Protein AF-A0A7R9J6M2-F1 (afdb_monomer)

Foldseek 3Di:
DDDDPDDDDQDPVRDDPPVVVVVVVVVVVVVVLVVVLVCLVVPPPPNSVVVNVVSVVVVVVVVVVVVVVVVVVVVVVVVVVVVVVVVVVVVVVVVVVVVVVVVVVVVVVVVVVVVVVVVVVVVVVVVVVVVVVVVVVVVVVVVVVDDDDDDDDDDDDPDPVVVVVVVVVVVVVVVVVVVVVVVVVVVVVVPPPDDD

Solvent-accessible surface area (backbone atoms only — not comparable to full-atom values): 11559 Å² total; per-residue (Å²): 135,83,80,79,79,73,88,80,65,63,46,102,81,70,47,83,50,69,66,64,55,58,55,50,53,51,55,52,51,52,49,53,52,53,52,53,53,48,50,40,68,74,71,38,67,91,62,21,60,60,57,48,50,56,52,48,54,52,50,52,51,51,51,53,51,50,51,53,51,50,52,52,51,49,53,51,51,53,50,54,51,51,53,52,50,53,52,50,52,51,52,50,52,55,50,50,54,48,52,50,56,52,51,51,51,52,53,55,51,50,51,52,51,52,48,54,52,50,51,52,53,52,53,52,51,52,52,54,52,52,53,51,54,52,56,50,53,54,54,54,54,55,56,75,74,66,84,84,81,81,92,84,84,91,77,83,81,78,54,74,70,64,56,52,54,58,52,51,54,52,53,52,56,54,53,56,53,55,56,54,51,54,55,53,53,60,63,60,72,71,74,77,86,80,85,133

Organism: Timema californicum (NCBI:txid61474)

Secondary structure (DSSP, 8-state):
-----------TT-PPPTHHHHHHHHHHHHHHHHHHHHHHHHH-GGGHHHHHHHHHHHHHHHHHHHHHHHHHHHHHHHHHHHHHHHHHHHHHHHHHHHHHHHHHHHHHHHHHHHHHHHHHHHHHHHHHHHHHHHHHHHHHHHHTT---S----------HHHHHHHHHHHHHHHHHHHHHHHHHHHHHTTSSS---

pLDDT: mean 71.14, std 21.01, range [34.66, 98.06]

Mean predicted aligned error: 19.39 Å

Structure (mmCIF, N/CA/C/O backbone):
data_AF-A0A7R9J6M2-F1
#
_entry.id   AF-A0A7R9J6M2-F1
#
loop_
_atom_site.group_PDB
_atom_site.id
_atom_site.type_symbol
_atom_site.label_atom_id
_atom_site.label_alt_id
_atom_site.label_comp_id
_atom_site.label_asym_id
_atom_site.label_entity_id
_atom_site.label_seq_id
_atom_site.pdbx_PDB_ins_code
_atom_site.Cartn_x
_atom_site.Cartn_y
_atom_site.Cartn_z
_atom_site.occupancy
_atom_site.B_iso_or_equiv
_atom_site.auth_seq_id
_atom_site.auth_comp_id
_atom_site.auth_asym_id
_atom_site.auth_atom_id
_atom_site.pdbx_PDB_model_num
ATOM 1 N N . MET A 1 1 ? -9.834 5.443 -30.709 1.00 34.75 1 MET A N 1
ATOM 2 C CA . MET A 1 1 ? -8.702 5.581 -29.772 1.00 34.75 1 MET A CA 1
ATOM 3 C C . MET A 1 1 ? -9.234 6.302 -28.550 1.00 34.75 1 MET A C 1
ATOM 5 O O . MET A 1 1 ? -9.622 7.460 -28.645 1.00 34.75 1 MET A O 1
ATOM 9 N N . GLU A 1 2 ? -9.434 5.552 -27.476 1.00 38.59 2 GLU A N 1
ATOM 10 C CA . GLU A 1 2 ? -10.060 6.009 -26.237 1.00 38.59 2 GLU A CA 1
ATOM 11 C C . GLU A 1 2 ? -9.074 6.918 -25.489 1.00 38.59 2 GLU A C 1
ATOM 13 O O . GLU A 1 2 ? -7.898 6.582 -25.361 1.00 38.59 2 GLU A O 1
ATOM 18 N N . ARG A 1 3 ? -9.514 8.115 -25.081 1.00 38.69 3 ARG A N 1
ATOM 19 C CA . ARG A 1 3 ? -8.667 9.056 -24.336 1.00 38.69 3 ARG A CA 1
ATOM 20 C C . ARG A 1 3 ? -8.387 8.461 -22.960 1.00 38.69 3 ARG A C 1
ATOM 22 O O . ARG A 1 3 ? -9.299 8.386 -22.140 1.00 38.69 3 ARG A O 1
ATOM 29 N N . VAL A 1 4 ? -7.138 8.071 -22.715 1.00 43.59 4 VAL A N 1
ATOM 30 C CA . VAL A 1 4 ? -6.638 7.760 -21.372 1.00 43.59 4 VAL A CA 1
ATOM 31 C C . VAL A 1 4 ? -6.891 8.996 -20.508 1.00 43.59 4 VAL A C 1
ATOM 33 O O . VAL A 1 4 ? -6.355 10.070 -20.779 1.00 43.59 4 VAL A O 1
ATOM 36 N N . LYS A 1 5 ? -7.782 8.873 -19.520 1.00 45.53 5 LYS A N 1
ATOM 37 C CA . LYS A 1 5 ? -7.987 9.904 -18.501 1.00 45.53 5 LYS A CA 1
ATOM 38 C C . LYS A 1 5 ? -6.683 10.024 -17.715 1.00 45.53 5 LYS A C 1
ATOM 40 O O . LYS A 1 5 ? -6.349 9.128 -16.952 1.00 45.53 5 LYS A O 1
ATOM 45 N N . THR A 1 6 ? -5.948 11.109 -17.920 1.00 51.25 6 THR A N 1
ATOM 46 C CA . THR A 1 6 ? -4.831 11.497 -17.055 1.00 51.25 6 THR A CA 1
ATOM 47 C C . THR A 1 6 ? -5.370 11.769 -15.656 1.00 51.25 6 THR A C 1
ATOM 49 O O . THR A 1 6 ? -6.321 12.544 -15.517 1.00 51.25 6 THR A O 1
ATOM 52 N N . CYS A 1 7 ? -4.793 11.113 -14.647 1.00 47.81 7 CYS A N 1
ATOM 53 C CA . CYS A 1 7 ? -5.157 11.266 -13.243 1.00 47.81 7 CYS A CA 1
ATOM 54 C C . CYS A 1 7 ? -5.196 12.753 -12.859 1.00 47.81 7 CYS A C 1
ATOM 56 O O . CYS A 1 7 ? -4.185 13.450 -12.886 1.00 47.81 7 CYS A O 1
ATOM 58 N N . GLN A 1 8 ? -6.388 13.240 -12.526 1.00 49.91 8 GLN A N 1
ATOM 59 C CA . GLN A 1 8 ? -6.607 14.516 -11.853 1.00 49.91 8 GLN A CA 1
ATOM 60 C C . GLN A 1 8 ? -7.215 14.200 -10.486 1.00 49.91 8 GLN A C 1
ATOM 62 O O . GLN A 1 8 ? -8.379 14.490 -10.229 1.00 49.91 8 GLN A O 1
ATOM 67 N N . GLU A 1 9 ? -6.438 13.564 -9.612 1.00 47.78 9 GLU A N 1
ATOM 68 C CA . GLU A 1 9 ? -6.689 13.674 -8.178 1.00 47.78 9 GLU A CA 1
ATOM 69 C C . GLU A 1 9 ? -5.779 14.781 -7.652 1.00 47.78 9 GLU A C 1
ATOM 71 O O . GLU A 1 9 ? -4.552 14.700 -7.699 1.00 47.78 9 GLU A O 1
ATOM 76 N N . LEU A 1 10 ? -6.405 15.890 -7.264 1.00 50.28 10 LEU A N 1
ATOM 77 C CA . LEU A 1 10 ? -5.749 16.958 -6.526 1.00 50.28 10 LEU A CA 1
ATOM 78 C C . LEU A 1 10 ? -5.397 16.402 -5.143 1.00 50.28 10 LEU A C 1
ATOM 80 O O . LEU A 1 10 ? -6.258 15.799 -4.500 1.00 50.28 10 LEU A O 1
ATOM 84 N N . ASN A 1 11 ? -4.176 16.641 -4.659 1.00 52.09 11 ASN A N 1
ATOM 85 C CA . ASN A 1 11 ? -3.883 16.429 -3.241 1.00 52.09 11 ASN A CA 1
ATOM 86 C C . ASN A 1 11 ? -4.865 17.259 -2.384 1.00 52.09 11 ASN A C 1
ATOM 88 O O . ASN A 1 11 ? -5.438 18.244 -2.863 1.00 52.09 11 ASN A O 1
ATOM 92 N N . HIS A 1 12 ? -5.045 16.901 -1.108 1.00 56.34 12 HIS A N 1
ATOM 93 C C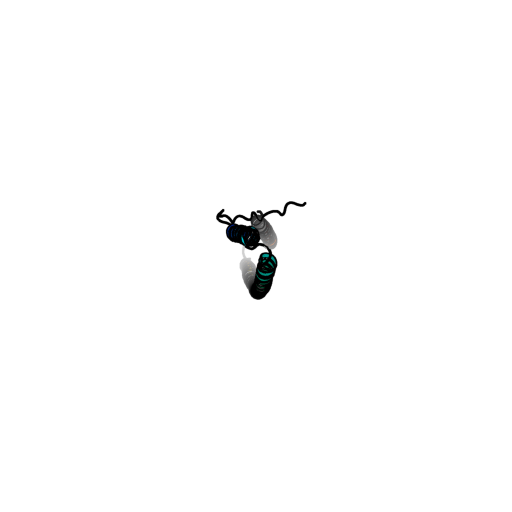A . HIS A 1 12 ? -5.933 17.606 -0.161 1.00 56.34 12 HIS A CA 1
ATOM 94 C C . HIS A 1 12 ? -5.669 19.131 -0.061 1.00 56.34 12 HIS A C 1
ATOM 96 O O . HIS A 1 12 ? -6.519 19.885 0.408 1.00 56.34 12 HIS A O 1
ATOM 102 N N . ASP A 1 13 ? -4.501 19.570 -0.524 1.00 60.19 13 ASP A N 1
ATOM 103 C CA . ASP A 1 13 ? -3.933 20.916 -0.561 1.00 60.19 13 ASP A CA 1
ATOM 104 C C . ASP A 1 13 ? -3.931 21.574 -1.965 1.00 60.19 13 ASP A C 1
ATOM 106 O O . ASP A 1 13 ? -3.409 22.675 -2.135 1.00 60.19 13 ASP A O 1
ATOM 110 N N . GLY A 1 14 ? -4.544 20.951 -2.979 1.00 57.00 14 GLY A N 1
ATOM 111 C CA . GLY A 1 14 ? -4.739 21.551 -4.309 1.00 57.00 14 GLY A CA 1
ATOM 112 C C . GLY A 1 14 ? -3.475 21.650 -5.174 1.00 57.00 14 GLY A C 1
ATOM 113 O O . GLY A 1 14 ? -3.485 22.329 -6.203 1.00 57.00 14 GLY A O 1
ATOM 114 N N . THR A 1 15 ? -2.386 20.988 -4.782 1.00 59.69 15 THR A N 1
ATOM 115 C CA . THR A 1 15 ? -1.140 20.927 -5.552 1.00 59.69 15 THR A CA 1
ATOM 116 C C . THR A 1 15 ? -1.187 19.831 -6.624 1.00 59.69 15 THR A C 1
ATOM 118 O O . THR A 1 15 ? -1.831 18.794 -6.467 1.00 59.69 15 THR A O 1
ATOM 121 N N . ILE A 1 16 ? -0.521 20.092 -7.756 1.00 55.50 16 ILE A N 1
ATOM 122 C CA . ILE A 1 16 ? -0.406 19.169 -8.895 1.00 55.50 16 ILE A CA 1
ATOM 123 C C . ILE A 1 16 ? 0.341 17.909 -8.439 1.00 55.50 16 ILE A C 1
ATOM 125 O O . ILE A 1 16 ? 1.440 18.020 -7.893 1.00 55.50 16 ILE A O 1
ATOM 129 N N . CYS A 1 17 ? -0.246 16.736 -8.700 1.00 57.28 17 CYS A N 1
ATOM 130 C CA . CYS A 1 17 ? 0.319 15.429 -8.366 1.00 57.28 17 CYS A CA 1
ATOM 131 C C . CYS A 1 17 ? 1.767 15.305 -8.880 1.00 57.28 17 CYS A C 1
ATOM 133 O O . CYS A 1 17 ? 2.058 15.626 -10.038 1.00 57.28 17 CYS A O 1
ATOM 135 N N . GLU A 1 18 ? 2.680 14.845 -8.022 1.00 56.97 18 GLU A N 1
ATOM 136 C CA . GLU A 1 18 ? 4.109 14.682 -8.322 1.00 56.97 18 GLU A CA 1
ATOM 137 C C . GLU A 1 18 ? 4.351 13.757 -9.530 1.00 56.97 18 GLU A C 1
ATOM 139 O O . GLU A 1 18 ? 5.291 13.972 -10.298 1.00 56.97 18 GLU A O 1
ATOM 144 N N . GLU A 1 19 ? 3.415 12.838 -9.796 1.00 60.84 19 GLU A N 1
ATOM 145 C CA . GLU A 1 19 ? 3.343 12.002 -11.004 1.00 60.84 19 GLU A CA 1
ATOM 146 C C . GLU A 1 19 ? 3.430 12.810 -12.309 1.00 60.84 19 GLU A C 1
ATOM 148 O O . GLU A 1 19 ? 4.024 12.353 -13.285 1.00 60.84 19 GLU A O 1
ATOM 153 N N . SER A 1 20 ? 2.924 14.049 -12.331 1.00 63.53 20 SER A N 1
ATOM 154 C CA . SER A 1 20 ? 3.018 14.927 -13.506 1.00 63.53 20 SER A CA 1
ATOM 155 C C . SER A 1 20 ? 4.460 15.312 -13.857 1.00 63.53 20 SER A C 1
ATOM 157 O O . SER A 1 20 ? 4.731 15.668 -15.002 1.00 63.53 20 SER A O 1
ATOM 159 N N . ARG A 1 21 ? 5.402 15.270 -12.902 1.00 68.06 21 ARG A N 1
ATOM 160 C CA . ARG A 1 21 ? 6.833 15.488 -13.185 1.00 68.06 21 ARG A CA 1
ATOM 161 C C . ARG A 1 21 ? 7.479 14.229 -13.748 1.00 68.06 21 ARG A C 1
ATOM 163 O O . ARG A 1 21 ? 8.230 14.330 -14.710 1.00 68.06 21 ARG A O 1
ATOM 170 N N . THR A 1 22 ? 7.142 13.063 -13.204 1.00 71.25 22 THR A N 1
ATOM 171 C CA . THR A 1 22 ? 7.617 11.766 -13.707 1.00 71.25 22 THR A CA 1
ATOM 172 C C . THR A 1 22 ? 7.198 11.550 -15.161 1.00 71.25 22 THR A C 1
ATOM 174 O O . THR A 1 22 ? 8.015 11.139 -15.979 1.00 71.25 22 THR A O 1
ATOM 177 N N . LEU A 1 23 ? 5.962 11.920 -15.517 1.00 71.12 23 LEU A N 1
ATOM 178 C CA . LEU A 1 23 ? 5.476 11.866 -16.900 1.00 71.12 23 LEU A CA 1
ATOM 179 C C . LEU A 1 23 ? 6.276 12.772 -17.852 1.00 71.12 23 LEU A C 1
ATOM 181 O O . LEU A 1 23 ? 6.598 12.350 -18.958 1.00 71.12 23 LEU A O 1
ATOM 185 N N . LYS A 1 24 ? 6.676 13.973 -17.414 1.00 77.88 24 LYS A N 1
ATOM 186 C CA . LYS A 1 24 ? 7.530 14.869 -18.218 1.00 77.88 24 LYS A CA 1
ATOM 187 C C . LYS A 1 24 ? 8.924 14.298 -18.462 1.00 77.88 24 LYS A C 1
ATOM 189 O O . LYS A 1 24 ? 9.440 14.408 -19.566 1.00 77.88 24 LYS A O 1
ATOM 194 N N . ILE A 1 25 ? 9.516 13.647 -17.460 1.00 83.06 25 ILE A N 1
ATOM 195 C CA . ILE A 1 25 ? 10.833 13.008 -17.608 1.00 83.06 25 ILE A CA 1
ATOM 196 C C . ILE A 1 25 ? 10.777 11.891 -18.663 1.00 83.06 25 ILE A C 1
ATOM 198 O O . ILE A 1 25 ? 11.726 11.712 -19.424 1.00 83.06 25 ILE A O 1
ATOM 202 N N . LEU A 1 26 ? 9.658 11.163 -18.758 1.00 79.62 26 LEU A N 1
ATOM 203 C CA . LEU A 1 26 ? 9.463 10.140 -19.790 1.00 79.62 26 LEU A CA 1
ATOM 204 C C . LEU A 1 26 ? 9.354 10.744 -21.199 1.00 79.62 26 LEU A C 1
ATOM 206 O O . LEU A 1 26 ? 9.941 10.203 -22.137 1.00 79.62 26 LEU A O 1
ATOM 210 N N . GLU A 1 27 ? 8.660 11.875 -21.352 1.00 81.38 27 GLU A N 1
ATOM 211 C CA . GLU A 1 27 ? 8.592 12.620 -22.621 1.00 81.38 27 GLU A CA 1
ATOM 212 C C . GLU A 1 27 ? 9.976 13.145 -23.051 1.00 81.38 27 GLU A C 1
ATOM 214 O O . GLU A 1 27 ? 10.357 13.058 -24.224 1.00 81.38 27 GLU A O 1
ATOM 219 N N . GLU A 1 28 ? 10.770 13.636 -22.096 1.00 86.19 28 GLU A N 1
ATOM 220 C CA . GLU A 1 28 ? 12.150 14.077 -22.325 1.00 86.19 28 GLU A CA 1
ATOM 221 C C . GLU A 1 28 ? 13.059 12.906 -22.735 1.00 86.19 28 GLU A C 1
ATOM 223 O O . GLU A 1 28 ? 13.793 13.011 -23.719 1.00 86.19 28 GLU A O 1
ATOM 228 N N . LEU A 1 29 ? 12.964 11.759 -22.053 1.00 83.38 29 LEU A N 1
ATOM 229 C CA . LEU A 1 29 ? 13.688 10.532 -22.414 1.00 83.38 29 LEU A CA 1
ATOM 230 C C . LEU A 1 29 ? 13.336 10.057 -23.826 1.00 83.38 29 LEU A C 1
ATOM 232 O O . LEU A 1 29 ? 14.231 9.751 -24.616 1.00 83.38 29 LEU A O 1
ATOM 236 N N . GLN A 1 30 ? 12.047 10.041 -24.173 1.00 83.25 30 GLN A N 1
ATOM 237 C CA . GLN A 1 30 ? 11.590 9.676 -25.513 1.00 83.25 30 GLN A CA 1
ATOM 238 C C . GLN A 1 30 ? 12.199 10.595 -26.580 1.00 83.25 30 GLN A C 1
ATOM 240 O O . GLN A 1 30 ? 12.662 10.121 -27.622 1.00 83.25 30 GLN A O 1
ATOM 245 N N . THR A 1 31 ? 12.234 11.898 -26.305 1.00 86.81 31 THR A N 1
ATOM 246 C CA . THR A 1 31 ? 12.814 12.901 -27.204 1.00 86.81 31 THR A CA 1
ATOM 247 C C . THR A 1 31 ? 14.315 12.678 -27.382 1.00 86.81 31 THR A C 1
ATOM 249 O O . THR A 1 31 ? 14.799 12.618 -28.511 1.00 86.81 31 THR A O 1
ATOM 252 N N . LEU A 1 32 ? 15.052 12.444 -26.293 1.00 86.94 32 LEU A N 1
ATOM 253 C CA . LEU A 1 32 ? 16.493 12.179 -26.332 1.00 86.94 32 LEU A CA 1
ATOM 254 C C . LEU A 1 32 ? 16.844 10.912 -27.121 1.00 86.94 32 LEU A C 1
ATOM 256 O O . LEU A 1 32 ? 17.821 10.902 -27.879 1.00 86.94 32 LEU A O 1
ATOM 260 N N . TYR A 1 33 ? 16.049 9.850 -26.972 1.00 85.00 33 TYR A N 1
ATOM 261 C CA . TYR A 1 33 ? 16.213 8.624 -27.749 1.00 85.00 33 TYR A CA 1
ATOM 262 C C . TYR A 1 33 ? 15.954 8.867 -29.241 1.00 85.00 33 TYR A C 1
ATOM 264 O O . TYR A 1 33 ? 16.773 8.483 -30.078 1.00 85.00 33 TYR A O 1
ATOM 272 N N . ALA A 1 34 ? 14.876 9.576 -29.588 1.00 83.81 34 ALA A N 1
ATOM 273 C CA . ALA A 1 34 ? 14.571 9.917 -30.976 1.00 83.81 34 ALA A CA 1
ATOM 274 C C . ALA A 1 34 ? 15.671 10.783 -31.619 1.00 83.81 34 ALA A C 1
ATOM 276 O O . ALA A 1 34 ? 16.111 10.506 -32.736 1.00 83.81 34 ALA A O 1
ATOM 277 N N . GLU A 1 35 ? 16.173 11.788 -30.900 1.00 87.31 35 GLU A N 1
ATOM 278 C CA . GLU A 1 35 ? 17.262 12.652 -31.363 1.00 87.31 35 GLU A CA 1
ATOM 279 C C . GLU A 1 35 ? 18.575 11.894 -31.553 1.00 87.31 35 GLU A C 1
ATOM 281 O O . GLU A 1 35 ? 19.296 12.126 -32.524 1.00 87.31 35 GLU A O 1
ATOM 286 N N . ARG A 1 36 ? 18.905 10.972 -30.643 1.00 84.19 36 ARG A N 1
ATOM 287 C CA . ARG A 1 36 ? 20.117 10.156 -30.756 1.00 84.19 36 ARG A CA 1
ATOM 288 C C . ARG A 1 36 ? 20.057 9.213 -31.951 1.00 84.19 36 ARG A C 1
ATOM 290 O O . ARG A 1 36 ? 21.065 9.058 -32.631 1.00 84.19 36 ARG A O 1
ATOM 297 N N . LEU A 1 37 ? 18.893 8.628 -32.223 1.00 83.31 37 LEU A N 1
ATOM 298 C CA . LEU A 1 37 ? 18.692 7.773 -33.388 1.00 83.31 37 LEU A CA 1
ATOM 299 C C . LEU A 1 37 ? 18.808 8.569 -34.694 1.00 83.31 37 LEU A C 1
ATOM 301 O O . LEU A 1 37 ? 19.478 8.128 -35.623 1.00 83.31 37 LEU A O 1
ATOM 305 N N . LYS A 1 38 ? 18.226 9.773 -34.718 1.00 84.12 38 LYS A N 1
ATOM 306 C CA . LYS A 1 38 ? 18.318 10.695 -35.851 1.00 84.12 38 LYS A CA 1
ATOM 307 C C . LYS A 1 38 ? 19.764 11.106 -36.144 1.00 84.12 38 LYS A C 1
ATOM 309 O O . LYS A 1 38 ? 20.169 11.073 -37.295 1.00 84.12 38 LYS A O 1
ATOM 314 N N . ARG A 1 39 ? 20.568 11.407 -35.116 1.00 83.88 39 ARG A N 1
ATOM 315 C CA . ARG A 1 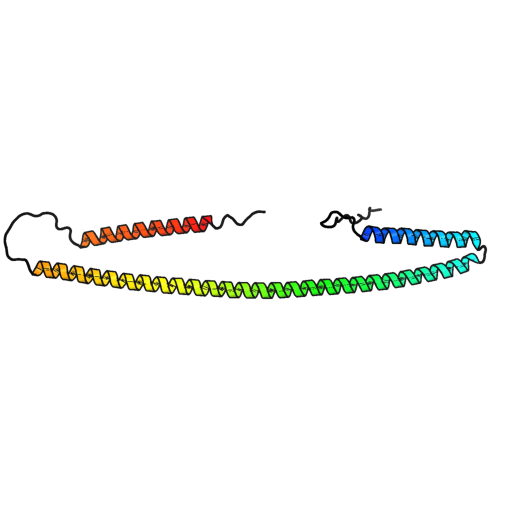39 ? 22.006 11.698 -35.289 1.00 83.88 39 ARG A CA 1
ATOM 316 C C . ARG A 1 39 ? 22.769 10.527 -35.911 1.00 83.88 39 ARG A C 1
ATOM 318 O O . ARG A 1 39 ? 23.587 10.742 -36.793 1.00 83.88 39 ARG A O 1
ATOM 325 N N . ILE A 1 40 ? 22.477 9.292 -35.491 1.00 83.25 40 ILE A N 1
ATOM 326 C CA . ILE A 1 40 ? 23.094 8.092 -36.084 1.00 83.25 40 ILE A CA 1
ATOM 327 C C . ILE A 1 40 ? 22.694 7.952 -37.562 1.00 83.25 40 ILE A C 1
ATOM 329 O O . ILE A 1 40 ? 23.550 7.652 -38.390 1.00 83.25 40 ILE A O 1
ATOM 333 N N . ASP A 1 41 ? 21.427 8.205 -37.900 1.00 80.19 41 ASP A N 1
ATOM 334 C CA . ASP A 1 41 ? 20.941 8.157 -39.286 1.00 80.19 41 ASP A CA 1
ATOM 335 C C . ASP A 1 41 ? 21.558 9.269 -40.163 1.00 80.19 41 ASP A C 1
ATOM 337 O O . ASP A 1 41 ? 21.879 9.020 -41.326 1.00 80.19 41 ASP A O 1
ATOM 341 N N . ASP A 1 42 ? 21.766 10.466 -39.603 1.00 80.38 42 ASP A N 1
ATOM 342 C CA . ASP A 1 42 ? 22.311 11.633 -40.309 1.00 80.38 42 ASP A CA 1
ATOM 343 C C . ASP A 1 42 ? 23.847 11.558 -40.499 1.00 80.38 42 ASP A C 1
ATOM 345 O O . ASP A 1 42 ? 24.369 12.060 -41.496 1.00 80.38 42 ASP A O 1
ATOM 349 N N . GLU A 1 43 ? 24.588 10.932 -39.571 1.00 77.38 43 GLU A N 1
ATOM 350 C CA . GLU A 1 43 ? 26.064 10.984 -39.525 1.00 77.38 43 GLU A CA 1
ATOM 351 C C . GLU A 1 43 ? 26.774 9.704 -40.010 1.00 77.38 43 GLU A C 1
ATOM 353 O O . GLU A 1 43 ? 27.921 9.781 -40.454 1.00 77.38 43 GLU A O 1
ATOM 358 N N . ALA A 1 44 ? 26.148 8.521 -39.931 1.00 68.69 44 ALA A N 1
ATOM 359 C CA . ALA A 1 44 ? 26.906 7.261 -39.945 1.00 68.69 44 ALA A CA 1
ATOM 360 C C . ALA A 1 44 ? 26.936 6.468 -41.273 1.00 68.69 44 ALA A C 1
ATOM 362 O O . ALA A 1 44 ? 27.638 5.458 -41.359 1.00 68.69 44 ALA A O 1
ATOM 363 N N . GLY A 1 45 ? 26.247 6.894 -42.337 1.00 70.31 45 GLY A N 1
ATOM 364 C CA . GLY A 1 45 ? 26.296 6.200 -43.638 1.00 70.31 45 GLY A CA 1
ATOM 365 C C . GLY A 1 45 ? 26.039 4.678 -43.539 1.00 70.31 45 GLY A C 1
ATOM 366 O O . GLY A 1 45 ? 25.218 4.232 -42.742 1.00 70.31 45 GLY A O 1
ATOM 367 N N . GLY A 1 46 ? 26.744 3.856 -44.332 1.00 67.81 46 GLY A N 1
ATOM 368 C CA . GLY A 1 46 ? 26.551 2.392 -44.373 1.00 67.81 46 GLY A CA 1
ATOM 369 C C . GLY A 1 46 ? 26.885 1.630 -43.076 1.00 67.81 46 GLY A C 1
ATOM 370 O O . GLY A 1 46 ? 26.349 0.544 -42.870 1.00 67.81 46 GLY A O 1
ATOM 371 N N . ASP A 1 47 ? 27.704 2.206 -42.189 1.00 71.94 47 ASP A N 1
ATOM 372 C CA . ASP A 1 47 ? 28.087 1.625 -40.885 1.00 71.94 47 ASP A CA 1
ATOM 373 C C . ASP A 1 47 ? 27.106 2.021 -39.755 1.00 71.94 47 ASP A C 1
ATOM 375 O O . ASP A 1 47 ? 27.116 1.462 -38.654 1.00 71.94 47 ASP A O 1
ATOM 379 N N . GLY A 1 48 ? 26.192 2.959 -40.036 1.00 74.88 48 GLY A N 1
ATOM 380 C CA . GLY A 1 48 ? 25.183 3.447 -39.093 1.00 74.88 48 GLY A CA 1
ATOM 381 C C . GLY A 1 48 ? 24.178 2.396 -38.649 1.00 74.88 48 GLY A C 1
ATOM 382 O O . GLY A 1 48 ? 23.670 2.465 -37.532 1.00 74.88 48 GLY A O 1
ATOM 383 N N . VAL A 1 49 ? 23.936 1.376 -39.476 1.00 79.62 49 VAL A N 1
ATOM 384 C CA . VAL A 1 49 ? 23.002 0.289 -39.152 1.00 79.62 49 VAL A CA 1
ATOM 385 C C . VAL A 1 49 ? 23.499 -0.525 -37.957 1.00 79.62 49 VAL A C 1
ATOM 387 O O . VAL A 1 49 ? 22.718 -0.801 -37.048 1.00 79.62 49 VAL A O 1
ATOM 390 N N . GLN A 1 50 ? 24.792 -0.857 -37.906 1.00 82.56 50 GLN A N 1
ATOM 391 C CA . GLN A 1 50 ? 25.348 -1.634 -36.798 1.00 82.56 50 GLN A CA 1
ATOM 392 C C . GLN A 1 50 ? 25.348 -0.819 -35.500 1.00 82.56 50 GLN A C 1
ATOM 394 O O . GLN A 1 50 ? 24.950 -1.324 -34.452 1.00 82.56 50 GLN A O 1
ATOM 399 N N . LEU A 1 51 ? 25.718 0.464 -35.572 1.00 84.62 51 LEU A N 1
ATOM 400 C CA . LEU A 1 51 ? 25.676 1.364 -34.417 1.00 84.62 51 LEU A CA 1
ATOM 401 C C . LEU A 1 51 ? 24.244 1.558 -33.891 1.00 84.62 51 LEU A C 1
ATOM 403 O O . LEU A 1 51 ? 24.030 1.631 -32.677 1.00 84.62 51 LEU A O 1
ATOM 407 N N . LYS A 1 52 ? 23.257 1.599 -34.793 1.00 82.94 52 LYS A N 1
ATOM 408 C CA . LYS A 1 52 ? 21.831 1.693 -34.469 1.00 82.94 52 LYS A CA 1
ATOM 409 C C . LYS A 1 52 ? 21.329 0.445 -33.752 1.00 82.94 52 LYS A C 1
ATOM 411 O O . LYS A 1 52 ? 20.668 0.580 -32.728 1.00 82.94 52 LYS A O 1
ATOM 416 N N . ILE A 1 53 ? 21.682 -0.744 -34.244 1.00 85.12 53 ILE A N 1
ATOM 417 C CA . ILE A 1 53 ? 21.324 -2.019 -33.606 1.00 85.12 53 ILE A CA 1
ATOM 418 C C . ILE A 1 53 ? 21.900 -2.080 -32.189 1.00 85.12 53 ILE A C 1
ATOM 420 O O . ILE A 1 53 ? 21.129 -2.218 -31.244 1.00 85.12 53 ILE A O 1
ATOM 424 N N . THR A 1 54 ? 23.204 -1.847 -32.016 1.00 87.31 54 THR A N 1
ATOM 425 C CA . THR A 1 54 ? 23.849 -1.870 -30.690 1.00 87.31 54 THR A CA 1
ATOM 426 C C . THR A 1 54 ? 23.234 -0.844 -29.729 1.00 87.31 54 THR A C 1
ATOM 428 O O . THR A 1 54 ? 23.058 -1.107 -28.540 1.00 87.31 54 THR A O 1
ATOM 431 N N . THR A 1 55 ? 22.879 0.342 -30.234 1.00 86.69 55 THR A N 1
ATOM 432 C CA . THR A 1 55 ? 22.233 1.387 -29.425 1.00 86.69 55 THR A CA 1
ATOM 433 C C . THR A 1 55 ? 20.826 0.970 -28.988 1.00 86.69 55 THR A C 1
ATOM 435 O O . THR A 1 55 ? 20.473 1.147 -27.823 1.00 86.69 55 THR A O 1
ATOM 438 N N . LEU A 1 56 ? 20.033 0.389 -29.891 1.00 86.56 56 LEU A N 1
ATOM 439 C CA . LEU A 1 56 ? 18.685 -0.093 -29.583 1.00 86.56 56 LEU A CA 1
ATOM 440 C C . LEU A 1 56 ? 18.710 -1.286 -28.621 1.00 86.56 56 LEU A C 1
ATOM 442 O O . LEU A 1 56 ? 17.897 -1.327 -27.703 1.00 86.56 56 LEU A O 1
ATOM 446 N N . GLU A 1 57 ? 19.654 -2.216 -28.777 1.00 87.31 57 GLU A N 1
ATOM 447 C CA . GLU A 1 57 ? 19.852 -3.341 -27.852 1.00 87.31 57 GLU A CA 1
ATOM 448 C C . GLU A 1 57 ? 20.142 -2.855 -26.425 1.00 87.31 57 GLU A C 1
ATOM 450 O O . GLU A 1 57 ? 19.527 -3.341 -25.474 1.00 87.31 57 GLU A O 1
ATOM 455 N N . SER A 1 58 ? 21.003 -1.841 -26.270 1.00 90.31 58 SER A N 1
ATOM 456 C CA . SER A 1 58 ? 21.264 -1.216 -24.967 1.00 90.31 58 SER A CA 1
ATOM 457 C C . SER A 1 58 ? 19.997 -0.612 -24.358 1.00 90.31 58 SER A C 1
ATOM 459 O O . SER A 1 58 ? 19.733 -0.815 -23.178 1.00 90.31 58 SER A O 1
ATOM 461 N N . TRP A 1 59 ? 19.188 0.103 -25.145 1.00 91.94 59 TRP A N 1
ATOM 462 C CA . TRP A 1 59 ? 17.959 0.720 -24.632 1.00 91.94 59 TRP A CA 1
ATOM 463 C C . TRP A 1 59 ? 16.896 -0.311 -24.270 1.00 91.94 59 TRP A C 1
ATOM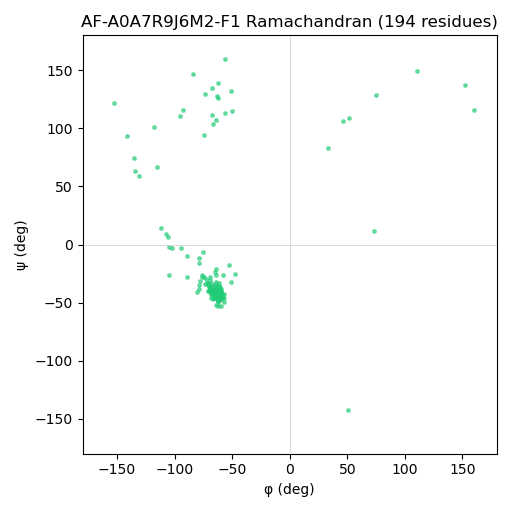 465 O O . TRP A 1 59 ? 16.203 -0.148 -23.270 1.00 91.94 59 TRP A O 1
ATOM 475 N N . VAL A 1 60 ? 16.769 -1.387 -25.050 1.00 88.69 60 VAL A N 1
ATOM 476 C CA . VAL A 1 60 ? 15.882 -2.506 -24.709 1.00 88.69 60 VAL A CA 1
ATOM 477 C C . VAL A 1 60 ? 16.308 -3.121 -23.378 1.00 88.69 60 VAL A C 1
ATOM 479 O O . VAL A 1 60 ? 15.454 -3.371 -22.529 1.00 88.69 60 VAL A O 1
ATOM 482 N N . GLN A 1 61 ? 17.611 -3.302 -23.156 1.00 91.38 61 GLN A N 1
ATOM 483 C CA . GLN A 1 61 ? 18.123 -3.827 -21.895 1.00 91.38 61 GLN A CA 1
ATOM 484 C C . GLN A 1 61 ? 17.833 -2.893 -20.710 1.00 91.38 61 GLN A C 1
ATOM 486 O O . GLN A 1 61 ? 17.398 -3.360 -19.654 1.00 91.38 61 GLN A O 1
ATOM 491 N N . ASP A 1 62 ? 18.004 -1.582 -20.893 1.00 90.88 62 ASP A N 1
ATOM 492 C CA . ASP A 1 62 ? 17.685 -0.580 -19.872 1.00 90.88 62 ASP A CA 1
ATOM 493 C C . ASP A 1 62 ? 16.185 -0.577 -19.536 1.00 90.88 62 ASP A C 1
ATOM 495 O O . ASP A 1 62 ? 15.810 -0.531 -18.363 1.00 90.88 62 ASP A O 1
ATOM 499 N N . LEU A 1 63 ? 15.315 -0.683 -20.547 1.00 90.50 63 LEU A N 1
ATOM 500 C CA . LEU A 1 63 ? 13.863 -0.758 -20.363 1.00 90.50 63 LEU A CA 1
ATOM 501 C C . LEU A 1 63 ? 13.439 -2.040 -19.639 1.00 90.50 63 LEU A C 1
ATOM 503 O O . LEU A 1 63 ? 12.571 -1.995 -18.768 1.00 90.50 63 LEU A O 1
ATOM 507 N N . ILE A 1 64 ? 14.063 -3.180 -19.951 1.00 88.94 64 ILE A N 1
ATOM 508 C CA . ILE A 1 64 ? 13.826 -4.440 -19.233 1.00 88.94 64 ILE A CA 1
ATOM 509 C C . ILE A 1 64 ? 14.201 -4.285 -17.756 1.00 88.94 64 ILE A C 1
ATOM 511 O O . ILE A 1 64 ? 13.427 -4.682 -16.883 1.00 88.94 64 ILE A O 1
ATOM 515 N N . MET A 1 65 ? 15.354 -3.677 -17.464 1.00 92.06 65 MET A N 1
ATOM 516 C CA . MET A 1 65 ? 15.811 -3.464 -16.090 1.00 92.06 65 MET A CA 1
ATOM 517 C C . MET A 1 65 ? 14.888 -2.515 -15.318 1.00 92.06 65 MET A C 1
ATOM 519 O O . MET A 1 65 ? 14.506 -2.821 -14.189 1.00 92.06 65 MET A O 1
ATOM 523 N N . GLN A 1 66 ? 14.485 -1.397 -15.926 1.00 92.31 66 GLN A N 1
ATOM 524 C CA . GLN A 1 66 ? 13.547 -0.453 -15.313 1.00 92.31 66 GLN A CA 1
ATOM 525 C C . GLN A 1 66 ? 12.201 -1.113 -15.018 1.00 92.31 66 GLN A C 1
ATOM 527 O O . GLN A 1 66 ? 11.681 -0.966 -13.915 1.00 92.31 66 GLN A O 1
ATOM 532 N N . ASN A 1 67 ? 11.668 -1.896 -15.957 1.00 93.12 67 ASN A N 1
ATOM 533 C CA . ASN A 1 67 ? 10.421 -2.626 -15.746 1.00 93.12 67 ASN A CA 1
ATOM 534 C C . ASN A 1 67 ? 10.543 -3.652 -14.615 1.00 93.12 67 ASN A C 1
ATOM 536 O O . ASN A 1 67 ? 9.633 -3.757 -13.798 1.00 93.12 67 ASN A O 1
ATOM 540 N N . ALA A 1 68 ? 11.667 -4.368 -14.517 1.00 91.06 68 ALA A N 1
ATOM 541 C CA . ALA A 1 68 ? 11.904 -5.299 -13.416 1.00 91.06 68 ALA A CA 1
ATOM 542 C C . ALA A 1 68 ? 11.933 -4.582 -12.053 1.00 91.06 68 ALA A C 1
ATOM 544 O O . ALA A 1 68 ? 11.323 -5.053 -11.094 1.00 91.06 68 ALA A O 1
ATOM 545 N N . ILE A 1 69 ? 12.588 -3.418 -11.974 1.00 93.81 69 ILE A N 1
ATOM 546 C CA . ILE A 1 69 ? 12.630 -2.599 -10.753 1.00 93.81 69 ILE A CA 1
ATOM 547 C C . ILE A 1 69 ? 11.242 -2.049 -10.411 1.00 93.81 69 ILE A C 1
ATOM 549 O O . ILE A 1 69 ? 10.858 -2.066 -9.241 1.00 93.81 69 ILE A O 1
ATOM 553 N N . LEU A 1 70 ? 10.479 -1.583 -11.404 1.00 94.69 70 LEU A N 1
ATOM 554 C CA . LEU A 1 70 ? 9.119 -1.078 -11.206 1.00 94.69 70 LEU A CA 1
ATOM 555 C C . LEU A 1 70 ? 8.195 -2.166 -10.667 1.00 94.69 70 LEU A C 1
ATOM 557 O O . LEU A 1 70 ? 7.538 -1.937 -9.657 1.00 94.69 70 LEU A O 1
ATOM 561 N N . VAL A 1 71 ? 8.188 -3.351 -11.286 1.00 95.31 71 VAL A N 1
ATOM 562 C CA . VAL A 1 71 ? 7.398 -4.497 -10.808 1.00 95.31 71 VAL A CA 1
ATOM 563 C C . VAL A 1 71 ? 7.778 -4.839 -9.373 1.00 95.31 71 VAL A C 1
ATOM 565 O O . VAL A 1 71 ? 6.907 -4.880 -8.513 1.00 95.31 71 VAL A O 1
ATOM 568 N N . HIS A 1 72 ? 9.074 -4.972 -9.083 1.00 93.38 72 HIS A N 1
ATOM 569 C CA . HIS A 1 72 ? 9.530 -5.278 -7.731 1.00 93.38 72 HIS A CA 1
ATOM 570 C C . HIS A 1 72 ? 9.119 -4.205 -6.709 1.00 93.38 72 HIS A C 1
ATOM 572 O O . HIS A 1 72 ? 8.711 -4.512 -5.593 1.00 93.38 72 HIS A O 1
ATOM 578 N N . THR A 1 73 ? 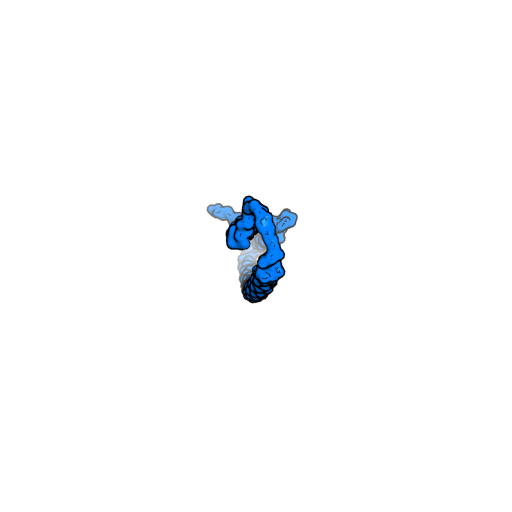9.191 -2.929 -7.091 1.00 94.69 73 THR A N 1
ATOM 579 C CA . THR A 1 73 ? 8.786 -1.818 -6.220 1.00 94.69 73 THR A CA 1
ATOM 580 C C . THR A 1 73 ? 7.283 -1.845 -5.955 1.00 94.69 73 THR A C 1
ATOM 582 O O . THR A 1 73 ? 6.863 -1.646 -4.817 1.00 94.69 73 THR A O 1
ATOM 585 N N . VAL A 1 74 ? 6.472 -2.118 -6.979 1.00 95.56 74 VAL A N 1
ATOM 586 C CA . VAL A 1 74 ? 5.018 -2.268 -6.837 1.00 95.56 74 VAL A CA 1
ATOM 587 C C . VAL A 1 74 ? 4.687 -3.443 -5.921 1.00 95.56 74 VAL A C 1
ATOM 589 O O . VAL A 1 74 ? 3.908 -3.264 -4.992 1.00 95.56 74 VAL A O 1
ATOM 592 N N . GLU A 1 75 ? 5.339 -4.594 -6.088 1.00 95.75 75 GLU A N 1
ATOM 593 C CA . GLU A 1 75 ? 5.165 -5.756 -5.203 1.00 95.75 75 GLU A CA 1
ATOM 594 C C . GLU A 1 75 ? 5.480 -5.417 -3.734 1.00 95.75 75 GLU A C 1
ATOM 596 O O . GLU A 1 75 ? 4.732 -5.794 -2.830 1.00 95.75 75 GLU A O 1
ATOM 601 N N . LEU A 1 76 ? 6.556 -4.663 -3.474 1.00 96.00 76 LEU A N 1
ATOM 602 C CA . LEU A 1 76 ? 6.902 -4.207 -2.122 1.00 96.00 76 LEU A CA 1
ATOM 603 C C . LEU A 1 76 ? 5.845 -3.258 -1.539 1.00 96.00 76 LEU A C 1
ATOM 605 O O . LEU A 1 76 ? 5.496 -3.372 -0.362 1.00 96.00 76 LEU A O 1
ATOM 609 N N . LEU A 1 77 ? 5.326 -2.329 -2.348 1.00 96.75 77 LEU A N 1
ATOM 610 C CA . LEU A 1 77 ? 4.271 -1.405 -1.928 1.00 96.75 77 LEU A CA 1
ATOM 611 C C . LEU A 1 77 ? 2.957 -2.139 -1.640 1.00 96.75 77 LEU A C 1
ATOM 613 O O . LEU A 1 77 ? 2.304 -1.850 -0.637 1.00 96.75 77 LEU A O 1
ATOM 617 N N . GLU A 1 78 ? 2.585 -3.102 -2.482 1.00 96.50 78 GLU A N 1
ATOM 618 C CA . GLU A 1 78 ? 1.409 -3.952 -2.285 1.00 96.50 78 GLU A CA 1
ATOM 619 C C . GLU A 1 78 ? 1.527 -4.785 -1.005 1.00 96.50 78 GLU A C 1
ATOM 621 O O . GLU A 1 78 ? 0.568 -4.872 -0.229 1.00 96.50 78 GLU A O 1
ATOM 626 N N . HIS A 1 79 ? 2.709 -5.348 -0.742 1.00 97.06 79 HIS A N 1
ATOM 627 C CA . HIS A 1 79 ? 2.985 -6.091 0.484 1.00 97.06 79 HIS A CA 1
ATOM 628 C C . HIS A 1 79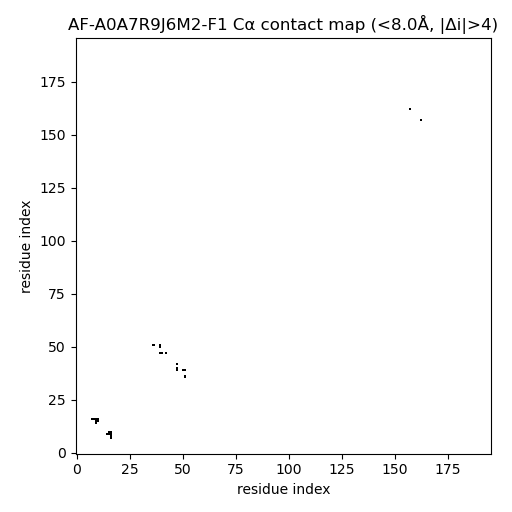 ? 2.848 -5.203 1.729 1.00 97.06 79 HIS A C 1
ATOM 630 O O . HIS A 1 79 ? 2.080 -5.525 2.636 1.00 97.06 79 HIS A O 1
ATOM 636 N N . GLU A 1 80 ? 3.530 -4.055 1.760 1.00 97.25 80 GLU A N 1
ATOM 637 C CA . GLU A 1 80 ? 3.478 -3.105 2.881 1.00 97.25 80 GLU A CA 1
ATOM 638 C C . GLU A 1 80 ? 2.049 -2.593 3.127 1.00 97.25 80 GLU A C 1
ATOM 640 O O . GLU A 1 80 ? 1.586 -2.523 4.270 1.00 97.25 80 GLU A O 1
ATOM 645 N N . ALA A 1 81 ? 1.312 -2.255 2.064 1.00 96.25 81 ALA A N 1
ATOM 646 C CA . ALA A 1 81 ? -0.080 -1.831 2.179 1.00 96.25 81 ALA A CA 1
ATOM 647 C C . ALA A 1 81 ? -0.955 -2.943 2.780 1.00 96.25 81 ALA A C 1
ATOM 649 O O . ALA A 1 81 ? -1.756 -2.683 3.685 1.00 96.25 81 ALA A O 1
ATOM 650 N N . SER A 1 82 ? -0.762 -4.184 2.331 1.00 97.19 82 SER A N 1
ATOM 651 C CA . SER A 1 82 ? -1.479 -5.353 2.846 1.00 97.19 82 SER A CA 1
ATOM 652 C C . SER A 1 82 ? -1.182 -5.601 4.327 1.00 97.19 82 SER A C 1
ATOM 654 O O . SER A 1 82 ? -2.109 -5.808 5.116 1.00 97.19 82 SER A O 1
ATOM 656 N N . GLU A 1 83 ? 0.084 -5.509 4.743 1.00 98.00 83 GLU A N 1
ATOM 657 C CA . GLU A 1 83 ? 0.474 -5.648 6.151 1.00 98.00 83 GLU A CA 1
ATOM 658 C C . GLU A 1 83 ? -0.145 -4.561 7.033 1.00 98.00 83 GLU A C 1
ATOM 660 O O . GLU A 1 83 ? -0.667 -4.852 8.117 1.00 98.00 83 GLU A O 1
ATOM 665 N N . ARG A 1 84 ? -0.163 -3.307 6.563 1.00 97.75 84 ARG A N 1
ATOM 666 C CA . ARG A 1 84 ? -0.804 -2.198 7.286 1.00 97.75 84 ARG A CA 1
ATOM 667 C C . ARG A 1 84 ? -2.299 -2.422 7.468 1.00 97.75 84 ARG A C 1
ATOM 669 O O . ARG A 1 84 ? -2.810 -2.208 8.569 1.00 97.75 84 ARG A O 1
ATOM 676 N N . VAL A 1 85 ? -2.998 -2.873 6.427 1.00 98.06 85 VAL A N 1
ATOM 677 C CA . VAL A 1 85 ? -4.434 -3.186 6.506 1.00 98.06 85 VAL A CA 1
ATOM 678 C C . VAL A 1 85 ? -4.686 -4.313 7.507 1.00 98.06 85 VAL A C 1
ATOM 680 O O . VAL A 1 85 ? -5.558 -4.181 8.368 1.00 98.06 85 VAL A O 1
ATOM 683 N N . LEU A 1 86 ? -3.886 -5.380 7.468 1.00 97.94 86 LEU A N 1
ATOM 684 C CA . LEU A 1 86 ? -4.006 -6.504 8.398 1.00 97.94 86 LEU A CA 1
ATOM 685 C C . LEU A 1 86 ? -3.777 -6.064 9.852 1.00 97.94 86 LEU A C 1
ATOM 687 O O . LEU A 1 86 ? -4.542 -6.432 10.751 1.00 97.94 86 LEU A O 1
ATOM 691 N N . LEU A 1 87 ? -2.765 -5.229 10.097 1.00 98.00 87 LEU A N 1
ATOM 692 C CA . LEU A 1 87 ? -2.488 -4.674 11.420 1.00 98.00 87 LEU A CA 1
ATOM 693 C C . LEU A 1 87 ? -3.650 -3.815 11.936 1.00 98.00 87 LEU A C 1
ATOM 695 O O . LEU A 1 87 ? -4.047 -3.943 13.099 1.00 98.00 87 LEU A O 1
ATOM 699 N N . LEU A 1 88 ? -4.205 -2.946 11.087 1.00 97.88 88 LEU A N 1
ATOM 700 C CA . LEU A 1 88 ? -5.352 -2.108 11.439 1.00 97.88 88 LEU A CA 1
ATOM 701 C C . LEU A 1 88 ? -6.589 -2.954 11.741 1.00 97.88 88 LEU A C 1
ATOM 703 O O . LEU A 1 88 ? -7.256 -2.713 12.749 1.00 97.88 88 LEU A O 1
ATOM 707 N N . GLN A 1 89 ? -6.856 -3.983 10.937 1.00 97.50 89 GLN A N 1
ATOM 708 C CA . GLN A 1 89 ? -7.951 -4.919 11.173 1.00 97.50 89 GLN A CA 1
ATOM 709 C C . GLN A 1 89 ? -7.807 -5.618 12.530 1.00 97.50 89 GLN A C 1
ATOM 711 O O . GLN A 1 89 ? -8.772 -5.683 13.295 1.00 97.50 89 GLN A O 1
ATOM 716 N N . LYS A 1 90 ? -6.601 -6.086 12.870 1.00 97.88 90 LYS A N 1
ATOM 717 C CA . LYS A 1 90 ? -6.324 -6.711 14.170 1.00 97.88 90 LYS A CA 1
ATOM 718 C C . LYS A 1 90 ? -6.583 -5.746 15.331 1.00 97.88 90 LYS A C 1
ATOM 720 O O . LYS A 1 90 ? -7.293 -6.096 16.272 1.00 97.88 90 LYS A O 1
ATOM 725 N N . ARG A 1 91 ? -6.071 -4.514 15.247 1.00 97.81 91 ARG A N 1
ATOM 726 C CA . ARG A 1 91 ? -6.288 -3.480 16.277 1.00 97.81 91 ARG A CA 1
ATOM 727 C C . ARG A 1 91 ? -7.765 -3.128 16.434 1.00 97.81 91 ARG A C 1
ATOM 729 O O . ARG A 1 91 ? -8.241 -2.956 17.555 1.00 97.81 91 ARG A O 1
ATOM 736 N N . LEU A 1 92 ? -8.503 -3.050 15.328 1.00 97.88 92 LEU A N 1
ATOM 737 C CA . LEU A 1 92 ? -9.938 -2.790 15.350 1.00 97.88 92 LEU A CA 1
ATOM 738 C C . LEU A 1 92 ? -10.703 -3.925 16.043 1.00 97.88 92 LEU A C 1
ATOM 740 O O . LEU A 1 92 ? -11.564 -3.658 16.880 1.00 97.88 92 LEU A O 1
ATOM 744 N N . GLN A 1 93 ? -10.360 -5.183 15.753 1.00 97.81 93 GLN A N 1
ATOM 745 C CA . GLN A 1 93 ? -10.954 -6.343 16.423 1.00 97.81 93 GLN A CA 1
ATOM 746 C C . GLN A 1 93 ? -10.654 -6.362 17.929 1.00 97.81 93 GLN A C 1
ATOM 748 O O . GLN A 1 93 ? -11.557 -6.591 18.734 1.00 97.81 93 GLN A O 1
ATOM 753 N N . GLU A 1 94 ? -9.412 -6.085 18.330 1.00 97.62 94 GLU A N 1
ATOM 754 C CA . GLU A 1 94 ? -9.014 -6.002 19.743 1.00 97.62 94 GLU A CA 1
ATOM 755 C C . GLU A 1 94 ? -9.745 -4.873 20.482 1.00 97.62 94 GLU A C 1
ATOM 757 O O . GLU A 1 94 ? -10.243 -5.069 21.598 1.00 97.62 94 GLU A O 1
ATOM 762 N N . SER A 1 95 ? -9.863 -3.708 19.840 1.00 97.44 95 SER A N 1
ATOM 763 C CA . SER A 1 95 ? -10.608 -2.559 20.358 1.00 97.44 95 SER A CA 1
ATOM 764 C C . SER A 1 95 ? -12.095 -2.883 20.518 1.00 97.44 95 SER A C 1
ATOM 766 O O . SER A 1 95 ? -12.654 -2.704 21.599 1.00 97.44 95 SER A O 1
ATOM 768 N N . SER A 1 96 ? -12.720 -3.461 19.488 1.00 97.00 96 SER A N 1
ATOM 769 C CA . SER A 1 96 ? -14.126 -3.875 19.514 1.00 97.00 96 SER A CA 1
ATOM 770 C C . SER A 1 96 ? -14.398 -4.899 20.620 1.00 97.00 96 SER A C 1
ATOM 772 O O . SER A 1 96 ? -15.331 -4.736 21.407 1.00 97.00 96 SER A O 1
ATOM 774 N N . LYS A 1 97 ? -13.531 -5.911 20.761 1.00 97.31 97 LYS A N 1
ATOM 775 C CA . LYS A 1 97 ? -13.624 -6.910 21.835 1.00 97.31 97 LYS A CA 1
ATOM 776 C C . LYS A 1 97 ? -13.514 -6.271 23.219 1.00 97.31 97 LYS A C 1
ATOM 778 O O . LYS A 1 97 ? -14.235 -6.658 24.140 1.00 97.31 97 LYS A O 1
ATOM 783 N N . SER A 1 98 ? -12.617 -5.303 23.375 1.00 97.00 98 SER A N 1
ATOM 784 C CA . SER A 1 98 ? -12.444 -4.572 24.631 1.00 97.00 98 SER A CA 1
ATOM 785 C C . SER A 1 98 ? -13.677 -3.729 24.949 1.00 97.00 98 SER A C 1
ATOM 787 O O . SER A 1 98 ? -14.202 -3.825 26.056 1.00 97.00 98 SER A O 1
ATOM 789 N N . ALA A 1 99 ? -14.192 -2.977 23.972 1.00 96.69 99 ALA A N 1
ATOM 790 C CA . ALA A 1 99 ? -15.411 -2.187 24.109 1.00 96.69 99 ALA A CA 1
ATOM 791 C C . ALA A 1 99 ? -16.611 -3.058 24.506 1.00 96.69 99 ALA A C 1
ATOM 793 O O . ALA A 1 99 ? -17.307 -2.730 25.465 1.00 96.69 99 ALA A O 1
ATOM 794 N N . LEU A 1 100 ? -16.793 -4.211 23.851 1.00 96.88 100 LEU A N 1
ATOM 795 C CA . LEU A 1 100 ? -17.841 -5.171 24.199 1.00 96.88 100 LEU A CA 1
ATOM 796 C C . LEU A 1 100 ? -17.703 -5.644 25.652 1.00 96.88 100 LEU A C 1
ATOM 798 O O . LEU A 1 100 ? -18.672 -5.616 26.402 1.00 96.88 100 LEU A O 1
ATOM 802 N N . LYS A 1 101 ? -16.485 -6.003 26.080 1.00 96.75 101 LYS A N 1
ATOM 803 C CA . LYS A 1 101 ? -16.209 -6.422 27.461 1.00 96.75 101 LYS A CA 1
ATOM 804 C C . LYS A 1 101 ? -16.555 -5.333 28.480 1.00 96.75 101 LYS A C 1
ATOM 806 O O . LYS A 1 101 ? -17.098 -5.647 29.537 1.00 96.75 101 LYS A O 1
ATOM 811 N N . TYR A 1 102 ? -16.224 -4.073 28.199 1.00 96.31 102 TYR A N 1
ATOM 812 C CA . TYR A 1 102 ? -16.596 -2.958 29.074 1.00 96.31 102 TYR A CA 1
ATOM 813 C C . TYR A 1 102 ? -18.108 -2.744 29.100 1.00 96.31 102 TYR A C 1
ATOM 815 O O . TYR A 1 102 ? -18.666 -2.560 30.176 1.00 96.31 102 TYR A O 1
ATOM 823 N N . MET A 1 103 ? -18.774 -2.834 27.949 1.00 95.50 103 MET A N 1
ATOM 824 C CA . MET A 1 103 ? -20.220 -2.661 27.843 1.00 95.50 103 MET A CA 1
ATOM 825 C C . MET A 1 103 ? -20.983 -3.735 28.630 1.00 95.50 103 MET A C 1
ATOM 827 O O . MET A 1 103 ? -21.893 -3.395 29.379 1.00 95.50 103 MET A O 1
ATOM 831 N N . THR A 1 104 ? -20.557 -5.000 28.555 1.00 96.31 104 THR A N 1
ATOM 832 C CA . THR A 1 104 ? -21.120 -6.083 29.380 1.00 96.31 104 THR A CA 1
ATOM 833 C C . THR A 1 104 ? -20.932 -5.806 30.870 1.00 96.31 104 THR A C 1
ATOM 835 O O . THR A 1 104 ? -21.892 -5.866 31.625 1.00 96.31 104 THR A O 1
ATOM 838 N N . LYS A 1 105 ? -19.730 -5.397 31.302 1.00 96.38 105 LYS A N 1
ATOM 839 C CA . LYS A 1 105 ? -19.496 -5.050 32.715 1.00 96.38 105 LYS A CA 1
ATOM 840 C C . LYS A 1 105 ? -20.386 -3.907 33.198 1.00 96.38 105 LYS A C 1
ATOM 842 O O . LYS A 1 105 ? -20.857 -3.942 34.327 1.00 96.38 105 LYS A O 1
ATOM 847 N N . VAL A 1 106 ? -20.597 -2.885 32.369 1.00 95.25 106 VAL A N 1
ATOM 848 C CA . VAL A 1 106 ? -21.488 -1.766 32.704 1.00 95.25 106 VAL A CA 1
ATOM 849 C C . VAL A 1 106 ? -22.929 -2.254 32.864 1.00 95.25 106 VAL A C 1
ATOM 851 O O . VAL A 1 106 ? -23.576 -1.864 33.828 1.00 95.25 106 VAL A O 1
ATOM 854 N N . GLN A 1 107 ? -23.408 -3.143 31.988 1.00 94.88 107 GLN A N 1
ATOM 855 C CA . GLN A 1 107 ? -24.734 -3.762 32.124 1.00 94.88 107 GLN A CA 1
ATOM 856 C C . GLN A 1 107 ? -24.858 -4.607 33.399 1.00 94.88 107 GLN A C 1
ATOM 858 O O . GLN A 1 107 ? -25.879 -4.535 34.086 1.00 94.88 107 GLN A O 1
ATOM 863 N N . ASP A 1 108 ? -23.816 -5.363 33.749 1.00 94.94 108 ASP A N 1
ATOM 864 C CA . ASP A 1 108 ? -23.787 -6.168 34.973 1.00 94.94 108 ASP A CA 1
ATOM 865 C C . ASP A 1 108 ? -23.837 -5.281 36.226 1.00 94.94 108 ASP A C 1
ATOM 867 O O . ASP A 1 108 ? -24.565 -5.582 37.174 1.00 94.94 108 ASP A O 1
ATOM 871 N N . TYR A 1 109 ? -23.076 -4.179 36.241 1.00 93.94 109 TYR A N 1
ATOM 872 C CA . TYR A 1 109 ? -23.094 -3.217 37.346 1.00 93.94 109 TYR A CA 1
ATOM 873 C C . TYR A 1 109 ? -24.433 -2.484 37.451 1.00 93.94 109 TYR A C 1
ATOM 875 O O . TYR A 1 109 ? -24.924 -2.290 38.562 1.00 93.94 109 TYR A O 1
ATOM 883 N N . ASP A 1 110 ? -25.043 -2.109 36.325 1.00 93.88 110 ASP A N 1
ATOM 884 C CA . ASP A 1 110 ? -26.357 -1.462 36.319 1.00 93.88 110 ASP A CA 1
ATOM 885 C C . ASP A 1 110 ? -27.446 -2.408 36.850 1.00 93.88 110 ASP A C 1
ATOM 887 O O . ASP A 1 110 ? -28.253 -2.020 37.693 1.00 93.88 110 ASP A O 1
ATOM 891 N N . SER A 1 111 ? -27.398 -3.686 36.460 1.00 93.62 111 SER A N 1
ATOM 892 C CA . SER A 1 111 ? -28.317 -4.720 36.959 1.00 93.62 111 SER A CA 1
ATOM 893 C C . SER A 1 111 ? -28.184 -4.922 38.474 1.00 93.62 111 SER A C 1
ATOM 895 O O . SER A 1 111 ? -29.186 -4.900 39.188 1.00 93.62 111 SER A O 1
ATOM 897 N N . GLN A 1 112 ? -26.952 -5.030 38.986 1.00 93.88 112 GLN A N 1
ATOM 898 C CA . GLN A 1 112 ? -26.688 -5.139 40.429 1.00 93.88 112 GLN A CA 1
ATOM 899 C C . GLN A 1 112 ? -27.163 -3.901 41.201 1.00 93.88 112 GLN A C 1
ATOM 901 O O . GLN A 1 112 ? -27.704 -4.010 42.301 1.00 93.88 112 GLN A O 1
ATOM 906 N N . MET A 1 113 ? -26.983 -2.706 40.632 1.00 91.12 113 MET A N 1
ATOM 907 C CA . MET A 1 113 ? -27.445 -1.464 41.249 1.00 91.12 113 MET A CA 1
ATOM 908 C C . MET A 1 113 ? -28.979 -1.397 41.301 1.00 91.12 113 MET A C 1
ATOM 910 O O . MET A 1 113 ? -29.546 -0.977 42.315 1.00 91.12 113 MET A O 1
ATOM 914 N N . GLN A 1 114 ? -29.666 -1.826 40.241 1.00 90.50 114 GLN A N 1
ATOM 915 C CA . GLN A 1 114 ? -31.128 -1.900 40.213 1.00 90.50 114 GLN A CA 1
ATOM 916 C C . GLN A 1 114 ? -31.670 -2.907 41.236 1.00 90.50 114 GLN A C 1
ATOM 918 O O . GLN A 1 114 ? -32.645 -2.614 41.929 1.00 90.50 114 GLN A O 1
ATOM 923 N N . GLU A 1 115 ? -31.012 -4.055 41.394 1.00 91.06 115 GLU A N 1
ATOM 924 C CA . GLU A 1 115 ? -31.378 -5.053 42.400 1.00 91.06 115 GLU A CA 1
ATOM 925 C C . GLU A 1 115 ? -31.200 -4.504 43.824 1.00 91.06 115 GLU A C 1
ATOM 927 O O . GLU A 1 115 ? -32.163 -4.456 44.592 1.00 91.06 115 GLU A O 1
ATOM 932 N N . ALA A 1 116 ? -30.022 -3.960 44.144 1.00 88.06 116 ALA A N 1
ATOM 933 C CA . ALA A 1 116 ? -29.732 -3.397 45.464 1.00 88.06 116 ALA A CA 1
ATOM 934 C C . ALA A 1 116 ? -30.660 -2.223 45.833 1.00 88.06 116 ALA A C 1
ATOM 936 O O . ALA A 1 116 ? -31.088 -2.074 46.983 1.00 88.06 116 ALA A O 1
ATOM 937 N N . THR A 1 117 ? -30.998 -1.366 44.864 1.00 86.00 117 THR A N 1
ATOM 938 C CA . THR A 1 117 ? -31.960 -0.275 45.086 1.00 86.00 117 THR A CA 1
ATOM 939 C C . THR A 1 117 ? -33.380 -0.804 45.284 1.00 86.00 117 THR A C 1
ATOM 941 O O . THR A 1 117 ? -34.084 -0.317 46.174 1.00 86.00 117 THR A O 1
ATOM 944 N N . GLY A 1 118 ? -33.790 -1.830 44.533 1.00 84.88 118 GLY A N 1
ATOM 945 C CA . GLY A 1 118 ? -35.070 -2.514 44.710 1.00 84.88 118 GLY A CA 1
ATOM 946 C C . GLY A 1 118 ? -35.213 -3.162 46.089 1.00 84.88 118 GLY A C 1
ATOM 947 O O . GLY A 1 118 ? -36.225 -2.958 46.767 1.00 84.88 118 GLY A O 1
ATOM 948 N N . GLU A 1 119 ? -34.186 -3.876 46.549 1.00 84.25 119 GLU A N 1
ATOM 949 C CA . GLU A 1 119 ? -34.147 -4.487 47.883 1.00 84.25 119 GLU A CA 1
ATOM 950 C C . GLU A 1 119 ? -34.239 -3.441 48.996 1.00 84.25 119 GLU A C 1
ATOM 952 O O . GLU A 1 119 ? -35.037 -3.585 49.926 1.00 84.25 119 GLU A O 1
ATOM 957 N N . LYS A 1 120 ? -33.494 -2.335 48.873 1.00 83.38 120 LYS A N 1
ATOM 958 C CA . LYS A 1 120 ? -33.528 -1.244 49.854 1.00 83.38 120 LYS A CA 1
ATOM 959 C C . LYS A 1 120 ? -34.910 -0.597 49.955 1.00 83.38 120 LYS A C 1
ATOM 961 O O . LYS A 1 120 ? -35.391 -0.344 51.061 1.00 83.38 120 LYS A O 1
ATOM 966 N N . ILE A 1 121 ? -35.571 -0.366 48.819 1.00 84.19 121 ILE A N 1
ATOM 967 C CA . ILE A 1 121 ? -36.943 0.166 48.777 1.00 84.19 121 ILE A CA 1
ATOM 968 C C . ILE A 1 121 ? -37.926 -0.821 49.420 1.00 84.19 121 ILE A C 1
ATOM 970 O O . ILE A 1 121 ? -38.813 -0.410 50.175 1.00 84.19 121 ILE A O 1
ATOM 974 N N . ARG A 1 122 ? -37.775 -2.123 49.151 1.00 81.38 122 ARG A N 1
ATOM 975 C CA . ARG A 1 122 ? -38.626 -3.170 49.727 1.00 81.38 122 ARG A CA 1
ATOM 976 C C . ARG A 1 122 ? -38.478 -3.246 51.248 1.00 81.38 122 ARG A C 1
ATOM 978 O O . ARG A 1 122 ? -39.494 -3.283 51.939 1.00 81.38 122 AR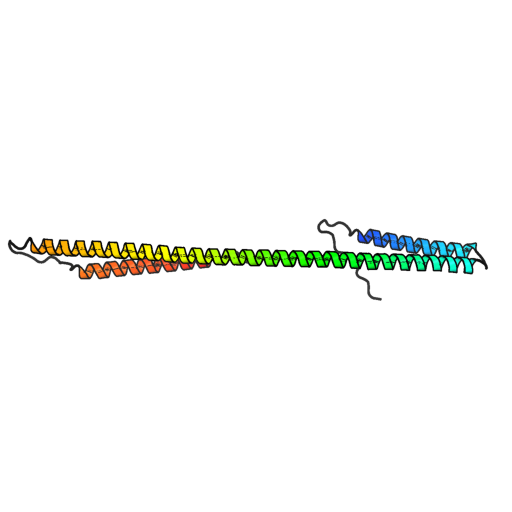G A O 1
ATOM 985 N N . SER A 1 123 ? -37.246 -3.195 51.754 1.00 78.69 123 SER A N 1
ATOM 986 C CA . SER A 1 123 ? -36.957 -3.193 53.193 1.00 78.69 123 SER A CA 1
ATOM 987 C C . SER A 1 123 ? -37.552 -1.966 53.891 1.00 78.69 123 SER A C 1
ATOM 989 O O . SER A 1 123 ? -38.255 -2.118 54.886 1.00 78.69 123 SER A O 1
ATOM 991 N N . GLN A 1 124 ? -37.358 -0.757 53.342 1.00 82.69 124 GLN A N 1
ATOM 992 C CA . GLN A 1 124 ? -37.968 0.460 53.905 1.00 82.69 124 GLN A CA 1
ATOM 993 C C . GLN A 1 124 ? -39.498 0.404 53.887 1.00 82.69 124 GLN A C 1
ATOM 995 O O . GLN A 1 124 ? -40.153 0.849 54.824 1.00 82.69 124 GLN A O 1
ATOM 1000 N N . SER A 1 125 ? -40.087 -0.160 52.831 1.00 77.06 125 SER A N 1
ATOM 1001 C CA . SER A 1 125 ? -41.543 -0.297 52.741 1.00 77.06 125 SER A CA 1
ATOM 1002 C C . SER A 1 125 ? -42.093 -1.224 53.829 1.00 77.06 125 SER A C 1
ATOM 1004 O O . SER A 1 125 ? -43.129 -0.921 54.413 1.00 77.06 125 SER A O 1
ATOM 1006 N N . GLN A 1 126 ? -41.404 -2.330 54.131 1.00 78.12 126 GLN A N 1
ATOM 1007 C CA . GLN A 1 126 ? -41.791 -3.234 55.220 1.00 78.12 126 GLN A CA 1
ATOM 1008 C C . GLN A 1 126 ? -41.682 -2.561 56.592 1.00 78.12 126 GLN A C 1
ATOM 1010 O O . GLN A 1 126 ? -42.575 -2.725 57.419 1.00 78.12 126 GLN A O 1
ATOM 1015 N N . GLU A 1 127 ? -40.641 -1.760 56.813 1.00 77.31 127 GLU A N 1
ATOM 1016 C CA . GLU A 1 127 ? -40.454 -1.002 58.053 1.00 77.31 127 GLU A CA 1
ATOM 1017 C C . GLU A 1 127 ? -41.573 0.032 58.264 1.00 77.31 127 GLU A C 1
ATOM 1019 O O . GLU A 1 127 ? -42.184 0.076 59.332 1.00 77.31 127 GLU A O 1
ATOM 1024 N N . ILE A 1 128 ? -41.935 0.785 57.216 1.00 78.44 128 ILE A N 1
ATOM 1025 C CA . ILE A 1 128 ? -43.057 1.741 57.249 1.00 78.44 128 ILE A CA 1
ATOM 1026 C C . ILE A 1 128 ? -44.379 1.033 57.565 1.00 78.44 128 ILE A C 1
ATOM 1028 O O . ILE A 1 128 ? -45.151 1.516 58.394 1.00 78.44 128 ILE A O 1
ATOM 1032 N N . VAL A 1 129 ? -44.648 -0.112 56.926 1.00 75.25 129 VAL A N 1
ATOM 1033 C CA . VAL A 1 129 ? -45.860 -0.901 57.194 1.00 75.25 129 VAL A CA 1
ATOM 1034 C C . VAL A 1 129 ? -45.876 -1.381 58.644 1.00 75.25 129 VAL A C 1
ATOM 1036 O O . VAL A 1 129 ? -46.903 -1.264 59.305 1.00 75.25 129 VAL A O 1
ATOM 1039 N N . SER A 1 130 ? -44.746 -1.858 59.167 1.00 74.69 130 SER A N 1
ATOM 1040 C CA . SER A 1 130 ? -44.655 -2.340 60.545 1.00 74.69 130 SER A CA 1
ATOM 1041 C C . SER A 1 130 ? -44.896 -1.223 61.567 1.00 74.69 130 SER A C 1
ATOM 1043 O O . SER A 1 130 ? -45.657 -1.421 62.512 1.00 74.69 130 SER A O 1
ATOM 1045 N N . ILE A 1 131 ? -44.319 -0.033 61.355 1.00 74.25 131 ILE A N 1
ATOM 1046 C CA . ILE A 1 131 ? -44.566 1.148 62.202 1.00 74.25 131 ILE A CA 1
ATOM 1047 C C . ILE A 1 131 ? -46.045 1.551 62.147 1.00 74.25 131 ILE A C 1
ATOM 1049 O O . ILE A 1 131 ? -46.641 1.854 63.179 1.00 74.25 131 ILE A O 1
ATOM 1053 N N . HIS A 1 132 ? -46.657 1.528 60.958 1.00 69.31 132 HIS A N 1
ATOM 1054 C CA . HIS A 1 132 ? -48.066 1.881 60.796 1.00 69.31 132 HIS A CA 1
ATOM 1055 C C . HIS A 1 132 ? -48.997 0.903 61.525 1.00 69.31 132 HIS A C 1
ATOM 1057 O O . HIS A 1 132 ? -49.918 1.336 62.210 1.00 69.31 132 HIS A O 1
ATOM 1063 N N . VAL A 1 133 ? -48.726 -0.404 61.441 1.00 69.94 133 VAL A N 1
ATOM 1064 C CA . VAL A 1 133 ? -49.505 -1.435 62.147 1.00 69.94 133 VAL A CA 1
ATOM 1065 C C . VAL A 1 133 ? -49.399 -1.272 63.666 1.00 69.94 133 VAL A C 1
ATOM 1067 O O . VAL A 1 133 ? -50.420 -1.340 64.347 1.00 69.94 133 VAL A O 1
ATOM 1070 N N . ILE A 1 134 ? -48.203 -0.999 64.201 1.00 66.81 134 ILE A N 1
ATOM 1071 C CA . ILE A 1 134 ? -48.009 -0.735 65.639 1.00 66.81 134 ILE A CA 1
ATOM 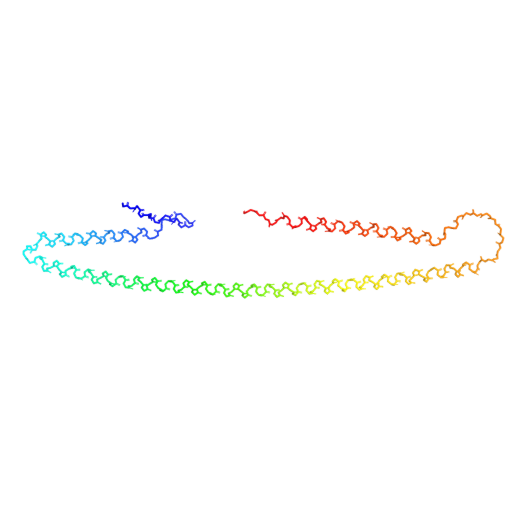1072 C C . ILE A 1 134 ? -48.792 0.515 66.068 1.00 66.81 134 ILE A C 1
ATOM 1074 O O . ILE A 1 134 ? -49.546 0.463 67.035 1.00 66.81 134 ILE A O 1
ATOM 1078 N N . GLY A 1 135 ? -48.705 1.607 65.302 1.00 62.22 135 GLY A N 1
ATOM 1079 C CA . GLY A 1 135 ? -49.448 2.836 65.596 1.00 62.22 135 GLY A CA 1
ATOM 1080 C C . GLY A 1 135 ? -50.973 2.663 65.577 1.00 62.22 135 GLY A C 1
ATOM 1081 O O . GLY A 1 135 ? -51.673 3.304 66.359 1.00 62.22 135 GLY A O 1
ATOM 1082 N N . CYS A 1 136 ? -51.504 1.779 64.726 1.00 60.19 136 CYS A N 1
ATOM 1083 C CA . CYS A 1 136 ? -52.929 1.436 64.725 1.00 60.19 136 CYS A CA 1
ATOM 1084 C C . CYS A 1 136 ? -53.335 0.601 65.952 1.00 60.19 136 CYS A C 1
ATOM 1086 O O . CYS A 1 136 ? -54.383 0.863 66.537 1.00 60.19 136 CYS A O 1
ATOM 1088 N N . LEU A 1 137 ? -52.500 -0.349 66.383 1.00 56.06 137 LEU A N 1
ATOM 1089 C CA . LEU A 1 137 ? -52.747 -1.153 67.588 1.00 56.06 137 LEU A CA 1
ATOM 1090 C C . LEU A 1 137 ? -52.726 -0.297 68.867 1.00 56.06 137 LEU A C 1
ATOM 1092 O O . LEU A 1 137 ? -53.557 -0.492 69.757 1.00 56.06 137 LEU A O 1
ATOM 1096 N N . ASP A 1 138 ? -51.833 0.690 68.948 1.00 50.78 138 ASP A N 1
ATOM 1097 C CA . ASP A 1 138 ? -51.770 1.631 70.075 1.00 50.78 138 ASP A CA 1
ATOM 1098 C C . ASP A 1 138 ? -52.988 2.576 70.119 1.00 50.78 138 ASP A C 1
ATOM 1100 O O . ASP A 1 138 ? -53.476 2.929 71.201 1.00 50.78 138 ASP A O 1
ATOM 1104 N N . ALA A 1 139 ? -53.538 2.945 68.957 1.00 53.97 139 ALA A N 1
ATOM 1105 C CA . ALA A 1 139 ? -54.770 3.729 68.859 1.00 53.97 139 ALA A CA 1
ATOM 1106 C C . ALA A 1 139 ? -56.009 2.927 69.304 1.00 53.97 139 ALA A C 1
ATOM 1108 O O . ALA A 1 139 ? -56.854 3.462 70.028 1.00 53.97 139 ALA A O 1
ATOM 1109 N N . ASP A 1 140 ? -56.085 1.638 68.960 1.00 48.22 140 ASP A N 1
ATOM 1110 C CA . ASP A 1 140 ? -57.163 0.745 69.407 1.00 48.22 140 ASP A CA 1
ATOM 1111 C C . ASP A 1 140 ? -57.057 0.419 70.912 1.00 48.22 140 ASP A C 1
ATOM 1113 O O . ASP A 1 140 ? -58.064 0.370 71.622 1.00 48.22 140 ASP A O 1
ATOM 1117 N N . THR A 1 141 ? -55.837 0.310 71.450 1.00 48.72 141 THR A N 1
ATOM 1118 C CA . THR A 1 141 ? -55.595 0.122 72.896 1.00 48.72 141 THR A CA 1
ATOM 1119 C C . THR A 1 141 ? -55.950 1.375 73.708 1.00 48.72 141 THR A C 1
ATOM 1121 O O . THR A 1 141 ? -56.399 1.279 74.853 1.00 48.72 141 THR A O 1
ATOM 1124 N N . SER A 1 142 ? -55.814 2.562 73.110 1.00 46.22 142 SER A N 1
ATOM 1125 C CA . SER A 1 142 ? -56.200 3.836 73.729 1.00 46.22 142 SER A CA 1
ATOM 1126 C C . SER A 1 142 ? -57.718 4.064 73.728 1.00 46.22 142 SER A C 1
ATOM 1128 O O . SER A 1 142 ? -58.230 4.694 74.653 1.00 46.22 142 SER A O 1
ATOM 1130 N N . GLN A 1 143 ? -58.462 3.498 72.767 1.00 45.72 143 GLN A N 1
ATOM 1131 C CA . GLN A 1 143 ? -59.932 3.482 72.811 1.00 45.72 143 GLN A CA 1
ATOM 1132 C C . GLN A 1 143 ? -60.493 2.507 73.859 1.00 45.72 143 GLN A C 1
ATOM 1134 O O . GLN A 1 143 ? -61.528 2.787 74.455 1.00 45.72 143 GLN A O 1
ATOM 1139 N N . LEU A 1 144 ? -59.787 1.417 74.172 1.00 41.81 144 LEU A N 1
ATOM 1140 C CA . LEU A 1 144 ? -60.167 0.484 75.246 1.00 41.81 144 LEU A CA 1
ATOM 1141 C C . LEU A 1 144 ? -59.880 1.003 76.667 1.00 41.81 144 LEU A C 1
ATOM 1143 O O . LEU A 1 144 ? -60.287 0.369 77.640 1.00 41.81 144 LEU A O 1
ATOM 1147 N N . ARG A 1 145 ? -59.205 2.153 76.816 1.00 38.84 145 ARG A N 1
ATOM 1148 C CA . ARG A 1 145 ? -58.895 2.759 78.125 1.00 38.84 145 ARG A CA 1
ATOM 1149 C C . ARG A 1 145 ? -59.750 3.972 78.493 1.00 38.84 145 ARG A C 1
ATOM 1151 O O . ARG A 1 145 ? -59.599 4.488 79.596 1.00 38.84 145 ARG A O 1
ATOM 1158 N N . PHE A 1 146 ? -60.651 4.404 77.613 1.00 41.91 146 PHE A N 1
ATOM 1159 C CA . PHE A 1 146 ? -61.595 5.491 77.877 1.00 41.91 146 PHE A CA 1
ATOM 1160 C C . PHE A 1 146 ? -63.001 5.111 77.400 1.00 41.91 146 PHE A C 1
ATOM 1162 O O . PHE A 1 146 ? -63.514 5.607 76.402 1.00 41.91 146 PHE A O 1
ATOM 1169 N N . SER A 1 147 ? -63.656 4.236 78.158 1.00 41.19 147 SER A N 1
ATOM 1170 C CA . SER A 1 147 ? -65.107 4.064 78.096 1.00 41.19 147 SER A CA 1
ATOM 1171 C C . SER A 1 147 ? -65.689 3.997 79.504 1.00 41.19 147 SER A C 1
ATOM 1173 O O . SER A 1 147 ? -66.268 2.999 79.912 1.00 41.19 147 SER A O 1
ATOM 1175 N N . GLU A 1 148 ? -65.535 5.094 80.237 1.00 44.09 148 GLU A N 1
ATOM 1176 C CA . GLU A 1 148 ? -66.433 5.474 81.323 1.00 44.09 148 GLU A CA 1
ATOM 1177 C C . GLU A 1 148 ? -66.598 6.994 81.263 1.00 44.09 148 GLU A C 1
ATOM 1179 O O . GLU A 1 148 ? -65.750 7.746 81.728 1.00 44.09 148 GLU A O 1
ATOM 1184 N N . THR A 1 149 ? -67.642 7.446 80.563 1.00 38.34 149 THR A N 1
ATOM 1185 C CA . THR A 1 149 ? -68.620 8.468 80.995 1.00 38.34 149 THR A CA 1
ATOM 1186 C C . THR A 1 149 ? -69.359 9.084 79.795 1.00 38.34 149 THR A C 1
ATOM 1188 O O . THR A 1 149 ? -68.795 9.736 78.927 1.00 38.34 149 THR A O 1
ATOM 1191 N N . THR A 1 150 ? -70.670 8.825 79.787 1.00 40.81 150 THR A N 1
ATOM 1192 C CA . THR A 1 150 ? -71.786 9.675 79.329 1.00 40.81 150 THR A CA 1
ATOM 1193 C C . THR A 1 150 ? -71.772 10.329 77.934 1.00 40.81 150 THR A C 1
ATOM 1195 O O . THR A 1 150 ? -71.167 11.369 77.715 1.00 40.81 150 THR A O 1
ATOM 1198 N N . ASN A 1 151 ? -72.645 9.790 77.071 1.00 39.28 151 ASN A N 1
ATOM 1199 C CA . ASN A 1 151 ? -73.732 10.485 76.353 1.00 39.28 151 ASN A CA 1
ATOM 1200 C C . ASN A 1 151 ? -73.440 11.837 75.651 1.00 39.28 151 ASN A C 1
ATOM 1202 O O . ASN A 1 151 ? -73.464 12.879 76.293 1.00 39.28 151 ASN A O 1
ATOM 1206 N N . THR A 1 152 ? -73.356 11.839 74.309 1.00 37.44 152 THR A N 1
ATOM 1207 C CA . THR A 1 152 ? -74.309 12.452 73.334 1.00 37.44 152 THR A CA 1
ATOM 1208 C C . THR A 1 152 ? -73.656 12.871 71.998 1.00 37.44 152 THR A C 1
ATOM 1210 O O . THR A 1 152 ? -72.606 13.498 71.959 1.00 37.44 152 THR A O 1
ATOM 1213 N N . HIS A 1 153 ? -74.385 12.568 70.913 1.00 34.66 153 HIS A N 1
ATOM 1214 C CA . HIS A 1 153 ? -74.280 12.988 69.501 1.00 34.66 153 HIS A CA 1
ATOM 1215 C C . HIS A 1 153 ? -73.178 12.427 68.562 1.00 34.66 153 HIS A C 1
ATOM 1217 O O . HIS A 1 153 ? -71.990 12.508 68.861 1.00 34.66 153 HIS A O 1
ATOM 1223 N N . PRO A 1 154 ? -73.560 11.922 67.359 1.00 41.00 154 PRO A N 1
ATOM 1224 C CA . PRO A 1 154 ? -72.636 11.305 66.415 1.00 41.00 154 PRO A CA 1
ATOM 1225 C C . PRO A 1 154 ? -72.112 12.334 65.405 1.00 41.00 154 PRO A C 1
ATOM 1227 O O . PRO A 1 154 ? -72.858 12.839 64.567 1.00 41.00 154 PRO A O 1
ATOM 1230 N N . SER A 1 155 ? -70.809 12.602 65.430 1.00 37.53 155 SER A N 1
ATOM 1231 C CA . SER A 1 155 ? -70.111 13.232 64.307 1.00 37.53 155 SER A CA 1
ATOM 1232 C C . SER A 1 155 ? -69.046 12.276 63.783 1.00 37.53 155 SER A C 1
ATOM 1234 O O . SER A 1 155 ? -67.988 12.128 64.379 1.00 37.53 155 SER A O 1
ATOM 1236 N N . LYS A 1 156 ? -69.393 11.615 62.672 1.00 43.25 156 LYS A N 1
ATOM 1237 C CA . LYS A 1 156 ? -68.529 11.011 61.643 1.00 43.25 156 LYS A CA 1
ATOM 1238 C C . LYS A 1 156 ? -67.192 10.446 62.144 1.00 43.25 156 LYS A C 1
ATOM 1240 O O . LYS A 1 156 ? -66.141 11.059 61.985 1.00 43.25 156 LYS A O 1
ATOM 1245 N N . THR A 1 157 ? -67.235 9.225 62.659 1.00 42.06 157 THR A N 1
ATOM 1246 C CA . THR A 1 157 ? -66.067 8.350 62.746 1.00 42.06 157 THR A CA 1
ATOM 1247 C C . THR A 1 157 ? -65.746 7.817 61.350 1.00 42.06 157 THR A C 1
ATOM 1249 O O . THR A 1 157 ? -66.313 6.825 60.903 1.00 42.06 157 THR A O 1
ATOM 1252 N N . THR A 1 158 ? -64.845 8.488 60.633 1.00 46.53 158 THR A N 1
ATOM 1253 C CA . THR A 1 158 ? -64.227 7.909 59.434 1.00 46.53 158 THR A CA 1
ATOM 1254 C C . THR A 1 158 ? -63.355 6.741 59.888 1.00 46.53 158 THR A C 1
ATOM 1256 O O . THR A 1 158 ? -62.302 6.935 60.494 1.00 46.53 158 THR A O 1
ATOM 1259 N N . THR A 1 159 ? -63.835 5.518 59.679 1.00 51.16 159 THR A N 1
ATOM 1260 C CA . THR A 1 159 ? -63.141 4.287 60.066 1.00 51.16 159 THR A CA 1
ATOM 1261 C C . THR A 1 159 ? -61.819 4.183 59.304 1.00 51.16 159 THR A C 1
ATOM 1263 O O . THR A 1 159 ? -61.770 4.465 58.107 1.00 51.16 159 THR A O 1
ATOM 1266 N N . CYS A 1 160 ? -60.744 3.753 59.975 1.00 44.69 160 CYS A N 1
ATOM 1267 C CA . CYS A 1 160 ? -59.385 3.646 59.422 1.00 44.69 160 CYS A CA 1
ATOM 1268 C C . CYS A 1 160 ? -59.310 2.944 58.050 1.00 44.69 160 CYS A C 1
ATOM 1270 O O . CYS A 1 160 ? -58.424 3.244 57.256 1.00 44.69 160 CYS A O 1
ATOM 1272 N N . HIS A 1 161 ? -60.276 2.080 57.734 1.00 45.38 161 HIS A N 1
ATOM 1273 C CA . HIS A 1 161 ? -60.403 1.397 56.449 1.00 45.38 161 HIS A CA 1
ATOM 1274 C C . HIS A 1 161 ? -60.583 2.346 55.240 1.00 45.38 161 HIS A C 1
ATOM 1276 O O . HIS A 1 161 ? -60.007 2.100 54.183 1.00 45.38 161 HIS A O 1
ATOM 1282 N N . GLU A 1 162 ? -61.308 3.464 55.378 1.00 44.03 162 GLU A N 1
ATOM 1283 C CA . GLU A 1 162 ? -61.544 4.417 54.271 1.00 44.03 162 GLU A CA 1
ATOM 1284 C C . GLU A 1 162 ? -60.314 5.297 53.974 1.00 44.03 162 GLU A C 1
ATOM 1286 O O . GLU A 1 162 ? -60.087 5.731 52.840 1.00 44.03 162 GLU A O 1
ATOM 1291 N N . MET A 1 163 ? -59.456 5.527 54.975 1.00 44.31 163 MET A N 1
ATOM 1292 C CA . MET A 1 163 ? -58.192 6.247 54.783 1.00 44.31 163 MET A CA 1
ATOM 1293 C C . MET A 1 163 ? -57.141 5.388 54.061 1.00 44.31 163 MET A C 1
ATOM 1295 O O . MET A 1 163 ? -56.313 5.929 53.322 1.00 44.31 163 MET A O 1
ATOM 1299 N N . VAL A 1 164 ? -57.199 4.059 54.198 1.00 47.44 164 VAL A N 1
ATOM 1300 C CA . VAL A 1 164 ? -56.288 3.125 53.513 1.00 47.44 164 VAL A CA 1
ATOM 1301 C C . VAL A 1 164 ? -56.495 3.157 51.993 1.00 47.44 164 VAL A C 1
ATOM 1303 O O . VAL A 1 164 ? -55.516 3.272 51.251 1.00 47.44 164 VAL A O 1
ATOM 1306 N N . GLU A 1 165 ? -57.742 3.161 51.511 1.00 44.88 165 GLU A N 1
ATOM 1307 C CA . GLU A 1 165 ? -58.025 3.216 50.067 1.00 44.88 165 GLU A CA 1
ATOM 1308 C C . GLU A 1 165 ? -57.626 4.561 49.440 1.00 44.88 165 GLU A C 1
ATOM 1310 O O . GLU A 1 165 ? -56.972 4.596 48.395 1.00 44.88 165 GLU A O 1
ATOM 1315 N N . SER A 1 166 ? -57.913 5.683 50.108 1.00 45.53 166 SER A N 1
ATOM 1316 C CA . SER A 1 166 ? -57.569 7.023 49.603 1.00 45.53 166 SER A CA 1
ATOM 1317 C C . SER A 1 166 ? -56.050 7.240 49.478 1.00 45.53 166 SER A C 1
ATOM 1319 O O . SER A 1 166 ? -55.564 7.888 48.540 1.00 45.53 166 SER A O 1
ATOM 1321 N N . THR A 1 167 ? -55.269 6.636 50.380 1.00 49.03 167 THR A N 1
ATOM 1322 C CA . THR A 1 167 ? -53.802 6.745 50.380 1.00 49.03 167 THR A CA 1
ATOM 1323 C C . THR A 1 167 ? -53.160 5.831 49.329 1.00 49.03 167 THR A C 1
ATOM 1325 O O . THR A 1 167 ? -52.233 6.255 48.631 1.00 49.03 167 THR A O 1
ATOM 1328 N N . GLN A 1 168 ? -53.691 4.618 49.127 1.00 45.91 168 GLN A N 1
ATOM 1329 C CA . GLN A 1 168 ? -53.230 3.715 48.064 1.00 45.91 168 GLN A CA 1
ATOM 1330 C C . GLN A 1 168 ? -53.536 4.260 46.658 1.00 45.91 168 GLN A C 1
ATOM 1332 O O . GLN A 1 168 ? -52.660 4.233 45.787 1.00 45.91 168 GLN A O 1
ATOM 1337 N N . VAL A 1 169 ? -54.719 4.849 46.444 1.00 46.25 169 VAL A N 1
ATOM 1338 C CA . VAL A 1 169 ? -55.108 5.451 45.152 1.00 46.25 169 VAL A CA 1
ATOM 1339 C C . VAL A 1 169 ? -54.237 6.671 44.810 1.00 46.25 169 VAL A C 1
ATOM 1341 O O . VAL A 1 169 ? -53.798 6.831 43.663 1.00 46.25 169 VAL A O 1
ATOM 1344 N N . ARG A 1 170 ? -53.889 7.508 45.799 1.00 48.53 170 ARG A N 1
ATOM 1345 C CA . ARG A 1 170 ? -52.965 8.643 45.601 1.00 48.53 170 ARG A CA 1
ATOM 1346 C C . ARG A 1 170 ? -51.533 8.197 45.289 1.00 48.53 170 ARG A C 1
ATOM 1348 O O . ARG A 1 170 ? -50.899 8.777 44.405 1.00 48.53 170 ARG A O 1
ATOM 1355 N N . ALA A 1 171 ? -51.041 7.145 45.942 1.00 47.34 171 ALA A N 1
ATOM 1356 C CA . ALA A 1 171 ? -49.709 6.598 45.680 1.00 47.34 171 ALA A CA 1
ATOM 1357 C C . ALA A 1 171 ? -49.603 5.923 44.297 1.00 47.34 171 ALA A C 1
ATOM 1359 O O . ALA A 1 171 ? -48.576 6.063 43.627 1.00 47.34 171 ALA A O 1
ATOM 1360 N N . ALA A 1 172 ? -50.657 5.240 43.835 1.00 45.34 172 ALA A N 1
ATOM 1361 C CA . ALA A 1 172 ? -50.706 4.637 42.500 1.00 45.34 172 ALA A CA 1
ATOM 1362 C C . ALA A 1 172 ? -50.727 5.701 41.384 1.00 45.34 172 ALA A C 1
ATOM 1364 O O . ALA A 1 172 ? -49.987 5.596 40.403 1.00 45.34 172 ALA A O 1
ATOM 1365 N N . THR A 1 173 ? -51.488 6.785 41.575 1.00 50.97 173 THR A N 1
ATOM 1366 C CA . THR A 1 173 ? -51.589 7.888 40.600 1.00 50.97 173 THR A CA 1
ATOM 1367 C C . THR A 1 173 ? -50.268 8.664 40.460 1.00 50.97 173 THR A C 1
ATOM 1369 O O . THR A 1 173 ? -49.890 9.067 39.357 1.00 50.97 173 THR A O 1
ATOM 1372 N N . ALA A 1 174 ? -49.507 8.822 41.551 1.00 49.28 174 ALA A N 1
ATOM 1373 C CA . ALA A 1 174 ? -48.184 9.455 41.523 1.00 49.28 174 ALA A CA 1
ATOM 1374 C C . ALA A 1 174 ? -47.115 8.589 40.822 1.00 49.28 174 ALA A C 1
ATOM 1376 O O . ALA A 1 174 ? -46.284 9.118 40.079 1.00 49.28 174 ALA A O 1
ATOM 1377 N N . ARG A 1 175 ? -47.160 7.257 40.989 1.00 51.66 175 ARG A N 1
ATOM 1378 C CA . ARG A 1 175 ? -46.258 6.317 40.290 1.00 51.66 175 ARG A CA 1
ATOM 1379 C C . ARG A 1 175 ? -46.539 6.240 38.786 1.00 51.66 175 ARG A C 1
ATOM 1381 O O . ARG A 1 175 ? -45.595 6.168 37.997 1.00 51.66 175 ARG A O 1
ATOM 1388 N N . GLY A 1 176 ? -47.809 6.327 38.382 1.00 46.41 176 GLY A N 1
ATOM 1389 C CA . GLY A 1 176 ? -48.207 6.380 36.971 1.00 46.41 176 GLY A CA 1
ATOM 1390 C C . GLY A 1 176 ? -47.724 7.641 36.241 1.00 46.41 176 GLY A C 1
ATOM 1391 O O . GLY A 1 176 ? -47.305 7.563 35.092 1.00 46.41 176 GLY A O 1
ATOM 1392 N N . ARG A 1 177 ? -47.693 8.809 36.902 1.00 48.59 177 ARG A N 1
ATOM 1393 C CA . ARG A 1 177 ? -47.150 10.040 36.286 1.00 48.59 177 ARG A CA 1
ATOM 1394 C C . ARG A 1 177 ? -45.632 10.004 36.105 1.00 48.59 177 ARG A C 1
ATOM 1396 O O . ARG A 1 177 ? -45.142 10.421 35.061 1.00 48.59 177 ARG A O 1
ATOM 1403 N N . LYS A 1 178 ? -44.896 9.471 37.085 1.00 50.06 178 LYS A N 1
ATOM 1404 C CA . LYS A 1 178 ? -43.422 9.466 37.074 1.00 50.06 178 LYS A CA 1
ATOM 1405 C C . LYS A 1 178 ? -42.834 8.512 36.023 1.00 50.06 178 LYS A C 1
ATOM 1407 O O . LYS A 1 178 ? -41.818 8.814 35.408 1.00 50.06 178 LYS A O 1
ATOM 1412 N N . THR A 1 179 ? -43.507 7.391 35.763 1.00 49.84 179 THR A N 1
ATOM 1413 C CA . THR A 1 179 ? -43.128 6.422 34.714 1.00 49.84 179 THR A CA 1
ATOM 1414 C C . THR A 1 179 ? -43.398 6.943 33.295 1.00 49.84 179 THR A C 1
ATOM 1416 O O . THR A 1 179 ? -42.615 6.681 32.378 1.00 49.84 179 THR A O 1
ATOM 1419 N N . VAL A 1 180 ? -44.451 7.749 33.111 1.00 51.00 180 VAL A N 1
ATOM 1420 C CA . VAL A 1 180 ? -44.760 8.406 31.827 1.00 51.00 180 VAL A CA 1
ATOM 1421 C C . VAL A 1 180 ? -43.794 9.561 31.520 1.00 51.00 180 VAL A C 1
ATOM 1423 O O . VAL A 1 180 ? -43.450 9.760 30.355 1.00 51.00 180 VAL A O 1
ATOM 1426 N N . GLU A 1 181 ? -43.313 10.295 32.528 1.00 52.09 181 GLU A N 1
ATOM 1427 C CA . GLU A 1 181 ? -42.285 11.334 32.339 1.00 52.09 181 GLU A CA 1
ATOM 1428 C C . GLU A 1 181 ? -40.917 10.751 31.963 1.00 52.09 181 GLU A C 1
ATOM 1430 O O . GLU A 1 181 ? -40.324 11.187 30.977 1.00 52.09 181 GLU A O 1
ATOM 1435 N N . LEU A 1 182 ? -40.466 9.699 32.654 1.00 51.31 182 LEU A N 1
ATOM 1436 C CA . LEU A 1 182 ? -39.198 9.026 32.341 1.00 51.31 182 LEU A CA 1
ATOM 1437 C C . LEU A 1 182 ? -39.195 8.416 30.929 1.00 51.31 182 LEU A C 1
ATOM 1439 O O . LEU A 1 182 ? -38.194 8.482 30.217 1.00 51.31 182 LEU A O 1
ATOM 1443 N N . SER A 1 183 ? -40.343 7.905 30.473 1.00 51.38 183 SER A N 1
ATOM 1444 C CA . SER A 1 183 ? -40.493 7.390 29.104 1.00 51.38 183 SER A CA 1
ATOM 1445 C C . SER A 1 183 ? -40.456 8.495 28.036 1.00 51.38 183 SER A C 1
ATOM 1447 O O . SER A 1 183 ? -40.063 8.234 26.898 1.00 51.38 183 SER A O 1
ATOM 1449 N N . LYS A 1 184 ? -40.853 9.733 28.370 1.00 54.09 184 LYS A N 1
ATOM 1450 C CA . LYS A 1 184 ? -40.767 10.886 27.455 1.00 54.09 184 LYS A CA 1
ATOM 1451 C C . LYS A 1 184 ? -39.353 11.458 27.370 1.00 54.09 184 LYS A C 1
ATOM 1453 O O . LYS A 1 184 ? -38.957 11.874 26.284 1.00 54.09 184 LYS A O 1
ATOM 1458 N N . GLU A 1 185 ? -38.587 11.441 28.460 1.00 52.66 185 GLU A N 1
ATOM 1459 C CA . GLU A 1 185 ? -37.185 11.881 28.441 1.00 52.66 185 GLU A CA 1
ATOM 1460 C C . GLU A 1 185 ? -36.284 10.906 27.676 1.00 52.66 185 GLU A C 1
ATOM 1462 O O . GLU A 1 185 ? -35.480 11.330 26.843 1.00 52.66 185 GLU A O 1
ATOM 1467 N N . PHE A 1 186 ? -36.501 9.596 27.831 1.00 47.62 186 PHE A N 1
ATOM 1468 C CA . PHE A 1 186 ? -35.721 8.582 27.115 1.00 47.62 186 PHE A CA 1
ATOM 1469 C C . PHE A 1 186 ? -35.924 8.633 25.587 1.00 47.62 186 PHE A C 1
ATOM 1471 O O . PHE A 1 186 ? -34.996 8.396 24.812 1.00 47.62 186 PHE A O 1
ATOM 1478 N N . LYS A 1 187 ? -37.124 9.024 25.132 1.00 52.53 187 LYS A N 1
ATOM 1479 C CA . LYS A 1 187 ? -37.450 9.193 23.703 1.00 52.53 187 LYS A CA 1
ATOM 1480 C C . LYS A 1 187 ? -36.928 10.502 23.097 1.00 52.53 187 LYS A C 1
ATOM 1482 O O . LYS A 1 187 ? -36.888 10.632 21.878 1.00 52.53 187 LYS A O 1
ATOM 1487 N N . LYS A 1 188 ? -36.544 11.479 23.925 1.00 52.53 188 LYS A N 1
ATOM 1488 C CA . LYS A 1 188 ? -36.010 12.774 23.472 1.00 52.53 188 LYS A CA 1
ATOM 1489 C C . LYS A 1 188 ? -34.486 12.739 23.295 1.00 52.53 188 LYS A C 1
ATOM 1491 O O . LYS A 1 188 ? -33.974 13.441 22.431 1.00 52.53 188 LYS A O 1
ATOM 1496 N N . GLY A 1 189 ? -33.786 11.880 24.042 1.00 46.16 189 GLY A N 1
ATOM 1497 C CA . GLY A 1 189 ? -32.335 11.665 23.919 1.00 46.16 189 GLY A CA 1
ATOM 1498 C C . GLY A 1 189 ? -31.898 10.770 22.750 1.00 46.16 189 GLY A C 1
ATOM 1499 O O . GLY A 1 189 ? -30.719 10.732 22.423 1.00 46.16 189 GLY A O 1
ATOM 1500 N N . SER A 1 190 ? -32.827 10.068 22.095 1.00 48.53 190 SER A N 1
ATOM 1501 C CA . SER A 1 190 ? -32.536 9.12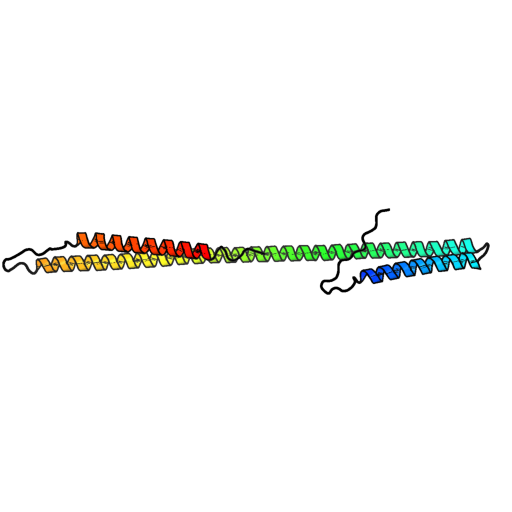6 20.999 1.00 48.53 190 SER A CA 1
ATOM 1502 C C . SER A 1 190 ? -32.647 9.734 19.589 1.00 48.53 190 SER A C 1
ATOM 1504 O O . SER A 1 190 ? -32.323 9.062 18.617 1.00 48.53 190 SER A O 1
ATOM 1506 N N . ASN A 1 191 ? -33.044 11.009 19.463 1.00 47.34 191 ASN A N 1
ATOM 1507 C CA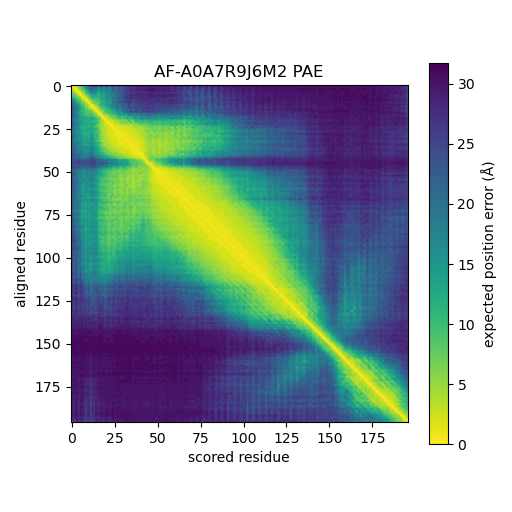 . ASN A 1 191 ? -33.262 11.679 18.169 1.00 47.34 191 ASN A CA 1
ATOM 1508 C C . ASN A 1 191 ? -32.194 12.732 17.795 1.00 47.34 191 ASN A C 1
ATOM 1510 O O . ASN A 1 191 ? -32.393 13.462 16.828 1.00 47.34 191 ASN A O 1
ATOM 1514 N N . SER A 1 192 ? -31.077 12.847 18.525 1.00 49.31 192 SER A N 1
ATOM 1515 C CA . SER A 1 192 ? -30.055 13.886 18.270 1.00 49.31 192 SER A CA 1
ATOM 1516 C C . SER A 1 192 ? -28.706 13.374 17.750 1.00 49.31 192 SER A C 1
ATOM 1518 O O . SER A 1 192 ? -27.740 14.129 17.743 1.00 49.31 192 SER A O 1
ATOM 1520 N N . SER A 1 193 ? -28.612 12.126 17.289 1.00 47.62 193 SER A N 1
ATOM 1521 C CA . SER A 1 193 ? -27.395 11.601 16.652 1.00 47.62 193 SER A CA 1
ATOM 1522 C C . SER A 1 193 ? -27.716 10.898 15.334 1.00 47.62 193 SER A C 1
ATOM 1524 O O . SER A 1 193 ? -27.463 9.708 15.162 1.00 47.62 193 SER A O 1
ATOM 1526 N N . SER A 1 194 ? -28.313 11.628 14.395 1.00 46.22 194 SER A N 1
ATOM 1527 C CA . SER A 1 194 ? -28.321 11.213 12.995 1.00 46.22 194 SER A CA 1
ATOM 1528 C C . SER A 1 194 ? -28.437 12.426 12.083 1.00 46.22 194 SER A C 1
ATOM 1530 O O . SER A 1 194 ? -29.457 13.119 12.124 1.00 46.22 194 SER A O 1
ATOM 1532 N N . SER A 1 195 ? -27.435 12.558 11.211 1.00 42.84 195 SER A N 1
ATOM 1533 C CA . SER A 1 195 ? -27.363 13.334 9.960 1.00 42.84 195 SER A CA 1
ATOM 1534 C C . SER A 1 195 ? -26.427 14.543 10.004 1.00 42.84 195 SER A C 1
ATOM 1536 O O . SER A 1 195 ? -26.408 15.265 11.000 1.00 42.84 195 SER A O 1
ATOM 1538 N N . PRO A 1 196 ? -25.841 14.893 8.853 1.00 50.28 196 PRO A N 1
ATOM 1539 C CA . PRO A 1 196 ? -25.038 14.048 7.962 1.00 50.28 196 PRO A CA 1
ATOM 1540 C C . PRO A 1 196 ? -23.582 14.530 7.877 1.00 50.28 196 PRO A C 1
ATOM 1542 O O . PRO A 1 196 ? -23.341 15.748 8.027 1.00 50.28 196 PRO A O 1
#

Sequence (196 aa):
MERVKTCQELNHDGTICEESRTLKILEELQTLYAERLKRIDDEAGGDGVQLKITTLESWVQDLIMQNAILVHTVELLEHEASERVLLLQKRLQESSKSALKYMTKVQDYDSQMQEATGEKIRSQSQEIVSIHVIGCLDADTSQLRFSETTNTHPSKTTTCHEMVESTQVRAATARGRKTVELSKEFKKGSNSSSSP

Radius of gyration: 46.89 Å; Cα contacts (8 Å, |Δi|>4): 14; chains: 1; bounding box: 102×28×126 Å